Protein AF-A0AAV7HYI5-F1 (afdb_monomer_lite)

Radius of gyration: 30.19 Å; chains: 1; bounding box: 63×45×104 Å

pLDDT: mean 73.03, std 22.72, range [32.66, 96.12]

Structure (mmCIF, N/CA/C/O backbone):
data_AF-A0AAV7HYI5-F1
#
_entry.id   AF-A0AAV7HYI5-F1
#
loop_
_atom_site.group_PDB
_atom_site.id
_atom_site.type_symbol
_atom_site.label_atom_id
_atom_site.label_alt_id
_atom_site.label_comp_id
_atom_site.label_asym_id
_atom_site.label_entity_id
_atom_site.label_seq_id
_atom_site.pdbx_PDB_ins_code
_atom_site.Cartn_x
_atom_site.Cartn_y
_atom_site.Cartn_z
_atom_site.occupancy
_atom_site.B_iso_or_equiv
_atom_site.auth_seq_id
_atom_site.auth_comp_id
_atom_site.auth_asym_id
_atom_site.auth_atom_id
_atom_site.pdbx_PDB_model_num
ATOM 1 N N . MET A 1 1 ? 24.849 -8.141 -3.110 1.00 65.19 1 MET A N 1
ATOM 2 C CA . MET A 1 1 ? 23.382 -8.256 -3.295 1.00 65.19 1 MET A CA 1
ATOM 3 C C . MET A 1 1 ? 22.861 -6.896 -3.739 1.00 65.19 1 MET A C 1
ATOM 5 O O . MET A 1 1 ? 23.446 -5.908 -3.317 1.00 65.19 1 MET A O 1
ATOM 9 N N . ALA A 1 2 ? 21.830 -6.826 -4.584 1.00 77.19 2 ALA A N 1
ATOM 10 C CA . ALA A 1 2 ? 21.216 -5.545 -4.947 1.00 77.19 2 ALA A CA 1
ATOM 11 C C . ALA A 1 2 ? 20.394 -4.986 -3.771 1.00 77.19 2 ALA A C 1
ATOM 13 O O . ALA A 1 2 ? 19.759 -5.760 -3.049 1.00 77.19 2 ALA A O 1
ATOM 14 N N . LYS A 1 3 ? 20.413 -3.661 -3.580 1.00 86.56 3 LYS A N 1
ATOM 15 C CA . LYS A 1 3 ? 19.565 -2.987 -2.586 1.00 86.56 3 LYS A CA 1
ATOM 16 C C . LYS A 1 3 ? 18.115 -2.968 -3.061 1.00 86.56 3 LYS A C 1
ATOM 18 O O . LYS A 1 3 ? 17.862 -2.859 -4.257 1.00 86.56 3 LYS A O 1
ATOM 23 N N . LYS A 1 4 ? 17.166 -3.040 -2.128 1.00 90.94 4 LYS A N 1
ATOM 24 C CA . LYS A 1 4 ? 15.723 -3.004 -2.423 1.00 90.94 4 LYS A CA 1
ATOM 25 C C . LYS A 1 4 ? 15.031 -1.830 -1.750 1.00 90.94 4 LYS A C 1
ATOM 27 O O . LYS A 1 4 ? 15.446 -1.387 -0.678 1.00 90.94 4 LYS A O 1
ATOM 32 N N . CYS A 1 5 ? 13.948 -1.341 -2.352 1.00 92.12 5 CYS A N 1
ATOM 33 C CA . CYS A 1 5 ? 13.118 -0.321 -1.724 1.00 92.12 5 CYS A CA 1
ATOM 34 C C . CYS A 1 5 ? 12.341 -0.903 -0.538 1.00 92.12 5 CYS A C 1
ATOM 36 O O . CYS A 1 5 ? 11.505 -1.784 -0.729 1.00 92.12 5 CYS A O 1
ATOM 38 N N . PHE A 1 6 ? 12.508 -0.299 0.642 1.00 90.88 6 PHE A N 1
ATOM 39 C CA . PHE A 1 6 ? 11.838 -0.676 1.897 1.00 90.88 6 PHE A CA 1
ATOM 40 C C . PHE A 1 6 ? 10.293 -0.765 1.858 1.00 90.88 6 PHE A C 1
ATOM 42 O O . PHE A 1 6 ? 9.684 -1.244 2.811 1.00 90.88 6 PHE A O 1
ATOM 49 N N . LEU A 1 7 ? 9.642 -0.247 0.807 1.00 91.19 7 LEU A N 1
ATOM 50 C CA . LEU A 1 7 ? 8.180 -0.165 0.693 1.00 91.19 7 LEU A CA 1
ATOM 51 C C . LEU A 1 7 ? 7.586 -1.005 -0.452 1.00 91.19 7 LEU A C 1
ATOM 53 O O . LEU A 1 7 ? 6.375 -1.230 -0.466 1.00 91.19 7 LEU A O 1
ATOM 57 N N . CYS A 1 8 ? 8.381 -1.391 -1.453 1.00 91.12 8 CYS A N 1
ATOM 58 C CA . CYS A 1 8 ? 7.873 -2.064 -2.658 1.00 91.12 8 CYS A CA 1
ATOM 59 C C . CYS A 1 8 ? 8.782 -3.166 -3.222 1.00 91.12 8 CYS A C 1
ATOM 61 O O . CYS A 1 8 ? 8.503 -3.658 -4.316 1.00 91.12 8 CYS A O 1
ATOM 63 N N . ASP A 1 9 ? 9.854 -3.532 -2.511 1.00 88.56 9 ASP A N 1
ATOM 64 C CA . ASP A 1 9 ? 10.762 -4.659 -2.791 1.00 88.56 9 ASP A CA 1
ATOM 65 C C . ASP A 1 9 ? 11.455 -4.673 -4.167 1.00 88.56 9 ASP A C 1
ATOM 67 O O . ASP A 1 9 ? 12.181 -5.618 -4.483 1.00 88.56 9 ASP A O 1
ATOM 71 N N . SER A 1 10 ? 11.252 -3.634 -4.978 1.00 90.19 10 SER A N 1
ATOM 72 C CA . SER A 1 10 ? 11.898 -3.452 -6.281 1.00 90.19 10 SER A CA 1
ATOM 73 C C . SER A 1 10 ? 13.305 -2.870 -6.090 1.00 90.19 10 SER A C 1
ATOM 75 O O . SER A 1 10 ? 13.577 -2.247 -5.061 1.00 90.19 10 SER A O 1
ATOM 77 N N . ASP A 1 11 ? 14.195 -3.105 -7.049 1.00 90.25 11 ASP A N 1
ATOM 78 C CA . ASP A 1 11 ? 15.635 -2.806 -7.015 1.00 90.25 11 ASP A CA 1
ATOM 79 C C . ASP A 1 11 ? 16.086 -1.792 -8.090 1.00 90.25 11 ASP A C 1
ATOM 81 O O . ASP A 1 11 ? 17.252 -1.402 -8.147 1.00 90.25 11 ASP A O 1
ATOM 85 N N . ASP A 1 12 ? 15.156 -1.297 -8.907 1.00 90.06 12 ASP A N 1
ATOM 86 C CA . ASP A 1 12 ? 15.378 -0.274 -9.924 1.00 90.06 12 ASP A CA 1
ATOM 87 C C . ASP A 1 12 ? 15.479 1.136 -9.316 1.00 90.06 12 ASP A C 1
ATOM 89 O O . ASP A 1 12 ? 14.612 1.553 -8.557 1.00 90.06 12 ASP A O 1
ATOM 93 N N . GLY A 1 13 ? 16.512 1.914 -9.661 1.00 89.19 13 GLY A N 1
ATOM 94 C CA . GLY A 1 13 ? 16.587 3.342 -9.300 1.00 89.19 13 GLY A CA 1
ATOM 95 C C . GLY A 1 13 ? 16.553 3.640 -7.792 1.00 89.19 13 GLY A C 1
ATOM 96 O O . GLY A 1 13 ? 15.947 4.629 -7.369 1.00 89.19 13 GLY A O 1
ATOM 97 N N . ILE A 1 14 ? 17.158 2.768 -6.982 1.00 93.25 14 ILE A N 1
ATOM 98 C CA . ILE A 1 14 ? 17.204 2.888 -5.522 1.00 93.25 14 ILE A CA 1
ATOM 99 C C . ILE A 1 14 ? 18.172 3.985 -5.081 1.00 93.25 14 ILE A C 1
ATOM 101 O O . ILE A 1 14 ? 19.298 4.069 -5.563 1.00 93.25 14 ILE A O 1
ATOM 105 N N . ILE A 1 15 ? 17.713 4.806 -4.136 1.00 92.31 15 ILE A N 1
ATOM 106 C CA . ILE A 1 15 ? 18.513 5.808 -3.436 1.00 92.31 15 ILE A CA 1
ATOM 107 C C . ILE A 1 15 ? 18.876 5.255 -2.062 1.00 92.31 15 ILE A C 1
ATOM 109 O O . ILE A 1 15 ? 18.051 4.624 -1.390 1.00 92.31 15 ILE A O 1
ATOM 113 N N . ASP A 1 16 ? 20.112 5.507 -1.657 1.00 91.56 16 ASP A N 1
ATOM 114 C CA . ASP A 1 16 ? 20.625 5.125 -0.353 1.00 91.56 16 ASP A CA 1
ATOM 115 C C . ASP A 1 16 ? 20.090 6.039 0.750 1.00 91.56 16 ASP A C 1
ATOM 117 O O . ASP A 1 16 ? 19.883 7.238 0.557 1.00 91.56 16 ASP A O 1
ATOM 121 N N . PHE A 1 17 ? 19.858 5.454 1.920 1.00 90.19 17 PHE A N 1
ATOM 122 C CA . PHE A 1 17 ? 19.630 6.224 3.132 1.00 90.19 17 PHE A CA 1
ATOM 123 C C . PHE A 1 17 ? 20.954 6.795 3.646 1.00 90.19 17 PHE A C 1
ATOM 125 O O . PHE A 1 17 ? 21.932 6.062 3.782 1.00 90.19 17 PHE A O 1
ATOM 132 N N . ASP A 1 18 ? 20.943 8.082 3.979 1.00 89.50 18 ASP A N 1
ATOM 133 C CA . ASP A 1 18 ? 21.846 8.653 4.978 1.00 89.50 18 ASP A CA 1
ATOM 134 C C . ASP A 1 18 ? 21.231 8.480 6.386 1.00 89.50 18 ASP A C 1
ATOM 136 O O . ASP A 1 18 ? 20.048 8.143 6.530 1.00 89.50 18 ASP A O 1
ATOM 140 N N . ASP A 1 19 ? 22.024 8.695 7.436 1.00 86.44 19 ASP A N 1
ATOM 141 C CA . ASP A 1 19 ? 21.594 8.443 8.819 1.00 86.44 19 ASP A CA 1
ATOM 142 C C . ASP A 1 19 ? 20.400 9.321 9.241 1.00 86.44 19 ASP A C 1
ATOM 144 O O . ASP A 1 19 ? 19.512 8.874 9.976 1.00 86.44 19 ASP A O 1
ATOM 148 N N . GLU A 1 20 ? 20.328 10.562 8.746 1.00 87.94 20 GLU A N 1
ATOM 149 C CA . GLU A 1 20 ? 19.252 11.504 9.068 1.00 87.94 20 GLU A CA 1
ATOM 150 C C . GLU A 1 20 ? 17.931 11.097 8.397 1.00 87.94 20 GLU A C 1
ATOM 152 O O . GLU A 1 20 ? 16.888 10.995 9.052 1.00 87.94 20 GLU A O 1
ATOM 157 N N . THR A 1 21 ? 17.960 10.816 7.092 1.00 89.44 21 THR A N 1
ATOM 158 C CA . THR A 1 21 ? 16.796 10.359 6.327 1.00 89.44 21 THR A CA 1
ATOM 159 C C . THR A 1 21 ? 16.323 8.991 6.790 1.00 89.44 21 THR A C 1
ATOM 161 O O . THR A 1 21 ? 15.105 8.787 6.833 1.00 89.44 21 THR A O 1
ATOM 164 N N . PHE A 1 22 ? 17.228 8.090 7.198 1.00 90.25 22 PHE A N 1
ATOM 165 C CA . PHE A 1 22 ? 16.870 6.819 7.827 1.00 90.25 22 PHE A CA 1
ATOM 166 C C . PHE A 1 22 ? 16.135 7.047 9.145 1.00 90.25 22 PHE A C 1
ATOM 168 O O . PHE A 1 22 ? 14.988 6.618 9.282 1.00 90.25 22 PHE A O 1
ATOM 175 N N . LYS A 1 23 ? 16.747 7.784 10.083 1.00 88.62 23 LYS A N 1
ATOM 176 C CA . LYS A 1 23 ? 16.173 8.074 11.406 1.00 88.62 23 LYS A CA 1
ATOM 177 C C . LYS A 1 23 ? 14.810 8.757 11.287 1.00 88.62 23 LYS A C 1
ATOM 179 O O . LYS A 1 23 ? 13.849 8.351 11.937 1.00 88.62 23 LYS A O 1
ATOM 184 N N . ASN A 1 24 ? 14.682 9.735 10.393 1.00 89.62 24 ASN A N 1
ATOM 185 C CA . ASN A 1 24 ? 13.425 10.425 10.103 1.00 89.62 24 ASN A CA 1
ATOM 186 C C . ASN A 1 24 ? 12.366 9.476 9.499 1.00 89.62 24 ASN A C 1
ATOM 188 O O . ASN A 1 24 ? 11.195 9.518 9.885 1.00 89.62 24 ASN A O 1
ATOM 192 N N . CYS A 1 25 ? 12.756 8.572 8.591 1.00 91.06 25 CYS A N 1
ATOM 193 C CA . CYS A 1 25 ? 11.841 7.576 8.029 1.00 91.06 25 CYS A CA 1
ATOM 194 C C . CYS A 1 25 ? 11.368 6.570 9.091 1.00 91.06 25 CYS A C 1
ATOM 196 O O . CYS A 1 25 ? 10.163 6.335 9.208 1.00 91.06 25 CYS A O 1
ATOM 198 N N . ALA A 1 26 ? 12.289 6.049 9.906 1.00 90.25 26 ALA A N 1
ATOM 199 C CA . ALA A 1 26 ? 12.014 5.116 10.995 1.00 90.25 26 ALA A CA 1
ATOM 200 C C . ALA A 1 26 ? 11.074 5.726 12.048 1.00 90.25 26 ALA A C 1
ATOM 202 O O . ALA A 1 26 ? 10.028 5.146 12.339 1.00 90.25 26 ALA A O 1
ATOM 203 N N . LEU A 1 27 ? 11.354 6.946 12.526 1.00 91.19 27 LEU A N 1
ATOM 204 C CA . LEU A 1 27 ? 10.481 7.676 13.458 1.00 91.19 27 LEU A CA 1
ATOM 205 C C . LEU A 1 27 ? 9.068 7.879 12.888 1.00 91.19 27 LEU A C 1
ATOM 207 O O . LEU A 1 27 ? 8.072 7.728 13.598 1.00 91.19 27 LEU A O 1
ATOM 211 N N . LYS A 1 28 ? 8.944 8.185 11.591 1.00 92.56 28 LYS A N 1
ATOM 212 C CA . LYS A 1 28 ? 7.634 8.354 10.940 1.00 92.56 28 LYS A CA 1
ATOM 213 C C . LYS A 1 28 ? 6.896 7.033 10.721 1.00 92.56 28 LYS A C 1
ATOM 215 O O . LYS A 1 28 ? 5.665 7.034 10.784 1.00 92.56 28 LYS A O 1
ATOM 220 N N . LEU A 1 29 ? 7.597 5.920 10.502 1.00 92.62 29 LEU A N 1
ATOM 221 C CA . LEU A 1 29 ? 7.000 4.580 10.500 1.00 92.62 29 LEU A CA 1
ATOM 222 C C . LEU A 1 29 ? 6.517 4.188 11.901 1.00 92.62 29 LEU A C 1
ATOM 224 O O . LEU A 1 29 ? 5.361 3.794 12.044 1.00 92.62 29 LEU A O 1
ATOM 228 N N . ALA A 1 30 ? 7.329 4.402 12.938 1.00 91.12 30 ALA A N 1
ATOM 229 C CA . ALA A 1 30 ? 6.952 4.149 14.328 1.00 91.12 30 ALA A CA 1
ATOM 230 C C . ALA A 1 30 ? 5.720 4.975 14.751 1.00 91.12 30 ALA A C 1
ATOM 232 O O . ALA A 1 30 ? 4.761 4.430 15.301 1.00 91.12 30 ALA A O 1
ATOM 233 N N . PHE A 1 31 ? 5.664 6.263 14.391 1.00 92.62 31 PHE A N 1
ATOM 234 C CA . PHE A 1 31 ? 4.480 7.099 14.617 1.00 92.62 31 PHE A CA 1
ATOM 235 C C . PHE A 1 31 ? 3.242 6.594 13.855 1.00 92.62 31 PHE A C 1
ATOM 237 O O . PHE A 1 31 ? 2.143 6.535 14.410 1.00 92.62 31 PHE A O 1
ATOM 244 N N . ARG A 1 32 ? 3.404 6.173 12.591 1.00 92.81 32 ARG A N 1
ATOM 245 C CA . ARG A 1 32 ? 2.322 5.553 11.802 1.00 92.81 32 ARG A CA 1
ATOM 246 C C . ARG A 1 32 ? 1.836 4.242 12.413 1.00 92.81 32 ARG A C 1
ATOM 248 O O . ARG A 1 32 ? 0.635 3.989 12.346 1.00 92.81 32 ARG A O 1
ATOM 255 N N . LYS A 1 33 ? 2.723 3.453 13.027 1.00 91.19 33 LYS A N 1
ATOM 256 C CA . LYS A 1 33 ? 2.386 2.248 13.797 1.00 91.19 33 LYS A CA 1
ATOM 257 C C . LYS A 1 33 ? 1.573 2.613 15.047 1.00 91.19 33 LYS A C 1
ATOM 259 O O . LYS A 1 33 ? 0.439 2.158 15.155 1.00 91.19 33 LYS A O 1
ATOM 264 N N . LYS A 1 34 ? 2.055 3.549 15.884 1.00 91.38 34 LYS A N 1
ATOM 265 C CA . LYS A 1 34 ? 1.341 4.088 17.074 1.00 91.38 34 LYS A CA 1
ATOM 266 C C . LYS A 1 34 ? -0.060 4.629 16.739 1.00 91.38 34 LYS A C 1
ATOM 268 O O . LYS A 1 34 ? -0.972 4.514 17.551 1.00 91.38 34 LYS A O 1
ATOM 273 N N . LYS A 1 35 ? -0.256 5.201 15.543 1.00 91.12 35 LYS A N 1
ATOM 274 C CA . LYS A 1 35 ? -1.539 5.768 15.078 1.00 91.12 35 LYS A CA 1
ATOM 275 C C . LYS A 1 35 ? -2.350 4.876 14.126 1.00 91.12 35 LYS A C 1
ATOM 277 O O . LYS A 1 35 ? -3.369 5.330 13.612 1.00 91.12 35 LYS A O 1
ATOM 282 N N . ASN A 1 36 ? -1.922 3.635 13.876 1.00 89.25 36 ASN A N 1
ATOM 283 C CA . ASN A 1 36 ? -2.564 2.702 12.937 1.00 89.25 36 ASN A CA 1
ATOM 284 C C . ASN A 1 36 ? -2.856 3.295 11.542 1.00 89.25 36 ASN A C 1
ATOM 286 O O . ASN A 1 36 ? -3.863 3.004 10.895 1.00 89.25 36 ASN A O 1
ATOM 290 N N . PHE A 1 37 ? -1.950 4.143 11.053 1.00 89.94 37 PHE A N 1
ATOM 291 C CA . PHE A 1 37 ? -2.035 4.719 9.715 1.00 89.94 37 PHE A CA 1
ATOM 292 C C . PHE A 1 37 ? -1.596 3.723 8.636 1.00 89.94 37 PHE A C 1
ATOM 294 O O . PHE A 1 37 ? -0.984 2.689 8.897 1.00 89.94 37 PHE A O 1
ATOM 301 N N . LYS A 1 38 ? -1.858 4.065 7.368 1.00 87.00 38 LYS A N 1
ATOM 302 C CA . LYS A 1 38 ? -1.376 3.273 6.231 1.00 87.00 38 LYS A CA 1
ATOM 303 C C . LYS A 1 38 ? 0.145 3.065 6.322 1.00 87.00 38 LYS A C 1
ATOM 305 O O . LYS A 1 38 ? 0.881 4.034 6.530 1.00 87.00 38 LYS A O 1
ATOM 310 N N . TYR A 1 39 ? 0.573 1.825 6.075 1.00 88.38 39 TYR A N 1
ATOM 311 C CA . TYR A 1 39 ? 1.953 1.336 6.207 1.00 88.38 39 TYR A CA 1
ATOM 312 C C . TYR A 1 39 ? 2.448 1.183 7.664 1.00 88.38 39 TYR A C 1
ATOM 314 O O . TYR A 1 39 ? 3.648 1.126 7.888 1.00 88.38 39 TYR A O 1
ATOM 322 N N . ASN A 1 40 ? 1.543 1.062 8.645 1.00 87.00 40 ASN A N 1
ATOM 323 C CA . ASN A 1 40 ? 1.845 0.690 10.041 1.00 87.00 40 ASN A CA 1
ATOM 324 C C . ASN A 1 40 ? 2.591 -0.650 10.212 1.00 87.00 40 ASN A C 1
ATOM 326 O O . ASN A 1 40 ? 3.236 -0.850 11.234 1.00 87.00 40 ASN A O 1
ATOM 330 N N . PHE A 1 41 ? 2.490 -1.553 9.234 1.00 85.38 41 PHE A N 1
ATOM 331 C CA . PHE A 1 41 ? 3.175 -2.851 9.207 1.00 85.38 41 PHE A CA 1
ATOM 332 C C . PHE A 1 41 ? 4.592 -2.803 8.606 1.00 85.38 41 PHE A C 1
ATOM 334 O O . PHE A 1 41 ? 5.244 -3.838 8.522 1.00 85.38 41 PHE A O 1
ATOM 341 N N . VAL A 1 42 ? 5.039 -1.647 8.104 1.00 86.88 42 VAL A N 1
ATOM 342 C CA . VAL A 1 42 ? 6.356 -1.510 7.470 1.00 86.88 42 VAL A CA 1
ATOM 343 C C . VAL A 1 42 ? 7.378 -1.148 8.537 1.00 86.88 42 VAL A C 1
ATOM 345 O O . VAL A 1 42 ? 7.268 -0.105 9.178 1.00 86.88 42 VAL A O 1
ATOM 348 N N . GLU A 1 43 ? 8.383 -2.000 8.693 1.00 81.31 43 GLU A N 1
ATOM 349 C CA . GLU A 1 43 ? 9.480 -1.828 9.641 1.00 81.31 43 GLU A CA 1
ATOM 350 C C . GLU A 1 43 ? 10.793 -1.697 8.863 1.00 81.31 43 GLU A C 1
ATOM 352 O O . GLU A 1 43 ? 11.038 -2.438 7.910 1.00 81.31 43 GLU A O 1
ATOM 357 N N . LEU A 1 44 ? 11.620 -0.719 9.236 1.00 83.31 44 LEU A N 1
ATOM 358 C CA . LEU A 1 44 ? 12.962 -0.545 8.681 1.00 83.31 44 LEU A CA 1
ATOM 359 C C . LEU A 1 44 ? 13.950 -1.335 9.549 1.00 83.31 44 LEU A C 1
ATOM 361 O O . LEU A 1 44 ? 14.060 -1.020 10.734 1.00 83.31 44 LEU A O 1
ATOM 365 N N . PRO A 1 45 ? 14.685 -2.326 9.008 1.00 69.88 45 PRO A N 1
ATOM 366 C CA . PRO A 1 45 ? 15.667 -3.061 9.795 1.00 69.88 45 PRO A CA 1
ATOM 367 C C . PRO A 1 45 ? 16.857 -2.159 10.143 1.00 69.88 45 PRO A C 1
ATOM 369 O O . 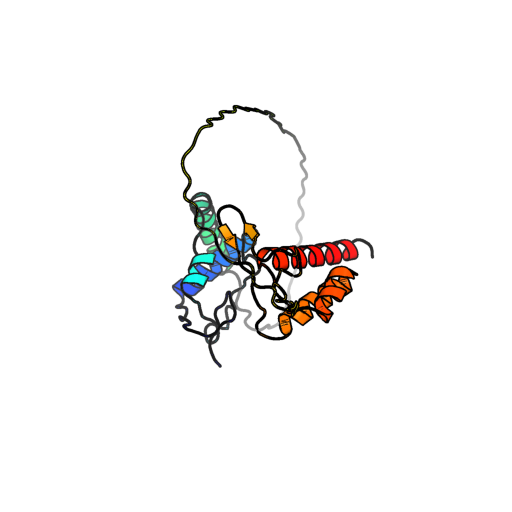PRO A 1 45 ? 17.623 -1.770 9.259 1.00 69.88 45 PRO A O 1
ATOM 372 N N . SER A 1 46 ? 17.045 -1.872 11.433 1.00 64.44 46 SER A N 1
ATOM 373 C CA . SER A 1 46 ? 18.128 -1.018 11.954 1.00 64.44 46 SER A CA 1
ATOM 374 C C . SER A 1 46 ? 19.532 -1.489 11.549 1.00 64.44 46 SER A C 1
ATOM 376 O O . SER A 1 46 ? 20.460 -0.694 11.477 1.00 64.44 46 SER A O 1
ATOM 378 N N . VAL A 1 47 ? 19.683 -2.787 11.267 1.00 59.75 47 VAL A N 1
ATOM 379 C CA . VAL A 1 47 ? 20.969 -3.472 11.049 1.00 59.75 47 VAL A CA 1
ATOM 380 C C . VAL A 1 47 ? 21.286 -3.683 9.554 1.00 59.75 47 VAL A C 1
ATOM 382 O O . VAL A 1 47 ? 22.206 -4.421 9.213 1.00 59.75 47 VAL A O 1
ATOM 385 N N . SER A 1 48 ? 20.505 -3.125 8.615 1.00 60.81 48 SER A N 1
ATOM 386 C CA . SER A 1 48 ? 20.593 -3.522 7.189 1.00 60.81 48 SER A CA 1
ATOM 387 C C . SER A 1 48 ? 20.543 -2.383 6.162 1.00 60.81 48 SER A C 1
ATOM 389 O O . SER A 1 48 ? 20.141 -2.601 5.018 1.00 60.81 48 SER A O 1
ATOM 391 N N . LEU A 1 49 ? 21.057 -1.199 6.513 1.00 67.25 49 LEU A N 1
ATOM 392 C CA . LEU A 1 49 ? 21.300 -0.081 5.577 1.00 67.25 49 LEU A CA 1
ATOM 393 C C . LEU A 1 49 ? 22.095 -0.484 4.315 1.00 67.25 49 LEU A C 1
ATOM 395 O O . LEU A 1 49 ? 21.912 0.083 3.240 1.00 67.25 49 LEU A O 1
ATOM 399 N N . GLN A 1 50 ? 22.946 -1.512 4.407 1.00 72.62 50 GLN A N 1
ATOM 400 C CA . GLN A 1 50 ? 23.702 -2.041 3.264 1.00 72.62 50 GLN A CA 1
ATOM 401 C C . GLN A 1 50 ? 22.827 -2.715 2.188 1.00 72.62 50 GLN A C 1
ATOM 403 O O . GLN A 1 50 ? 23.273 -2.857 1.051 1.00 72.62 50 GLN A O 1
ATOM 408 N N . PHE A 1 51 ? 21.591 -3.111 2.514 1.00 81.88 51 PHE A N 1
ATOM 409 C CA . PHE A 1 51 ? 20.700 -3.875 1.625 1.00 81.88 51 PHE A CA 1
ATOM 410 C C . PHE A 1 51 ? 19.345 -3.194 1.372 1.00 81.88 51 PHE A C 1
ATOM 412 O O . PHE A 1 51 ? 18.570 -3.650 0.528 1.00 81.88 51 PHE A O 1
ATOM 419 N N . VAL A 1 52 ? 19.062 -2.092 2.070 1.00 86.31 52 VAL A N 1
ATOM 420 C CA . VAL A 1 52 ? 17.780 -1.383 2.024 1.00 86.31 52 VAL A CA 1
ATOM 421 C C . VAL A 1 52 ? 18.000 0.070 1.613 1.00 86.31 52 VAL A C 1
ATOM 423 O O . VAL A 1 52 ? 18.823 0.773 2.188 1.00 86.31 52 VAL A O 1
ATOM 426 N N . GLY A 1 53 ? 17.222 0.526 0.636 1.00 90.25 53 GLY A N 1
ATOM 427 C CA . GLY A 1 53 ? 17.150 1.925 0.219 1.00 90.25 53 GLY A CA 1
ATOM 428 C C . GLY A 1 53 ? 15.708 2.343 -0.061 1.00 90.25 53 GLY A C 1
ATOM 429 O O . GLY A 1 53 ? 14.750 1.701 0.389 1.00 90.25 53 GLY A O 1
ATOM 430 N N . TYR A 1 54 ? 15.518 3.418 -0.823 1.00 93.31 54 TYR A N 1
ATOM 431 C CA . TYR A 1 54 ? 14.193 3.943 -1.141 1.00 93.31 54 TYR A CA 1
ATOM 432 C C . TYR A 1 54 ? 14.079 4.539 -2.547 1.00 93.31 54 TYR A C 1
ATOM 434 O O . TYR A 1 54 ? 15.008 5.133 -3.079 1.00 93.31 54 TYR A O 1
ATOM 442 N N . HIS A 1 55 ? 12.875 4.479 -3.125 1.00 94.94 55 HIS A N 1
ATOM 443 C CA . HIS A 1 55 ? 12.475 5.425 -4.171 1.00 94.94 55 HIS A CA 1
ATOM 444 C C . HIS A 1 55 ? 11.955 6.711 -3.535 1.00 94.94 55 HIS A C 1
ATOM 446 O O . HIS A 1 55 ? 11.202 6.653 -2.557 1.00 94.94 55 HIS A O 1
ATOM 452 N N . THR A 1 56 ? 12.218 7.871 -4.142 1.00 93.06 56 THR A N 1
ATOM 453 C CA . THR A 1 56 ? 11.664 9.164 -3.681 1.00 93.06 56 THR A CA 1
ATOM 454 C C . THR A 1 56 ? 10.135 9.143 -3.542 1.00 93.06 56 THR A C 1
ATOM 456 O O . THR A 1 56 ? 9.574 9.734 -2.618 1.00 93.06 56 THR A O 1
ATOM 459 N N . THR A 1 57 ? 9.440 8.429 -4.434 1.00 93.50 57 THR A N 1
ATOM 460 C CA . THR A 1 57 ? 7.977 8.279 -4.417 1.00 93.50 57 THR A CA 1
ATOM 461 C C . THR A 1 57 ? 7.491 7.373 -3.285 1.00 93.50 57 THR A C 1
ATOM 463 O O . THR A 1 57 ? 6.397 7.584 -2.763 1.00 93.50 57 THR A O 1
ATOM 466 N N . CYS A 1 58 ? 8.287 6.379 -2.886 1.00 93.06 58 CYS A N 1
ATOM 467 C CA . CYS A 1 58 ? 8.005 5.488 -1.766 1.00 93.06 58 CYS A CA 1
ATOM 468 C C . CYS A 1 58 ? 8.265 6.183 -0.429 1.00 93.06 58 CYS A C 1
ATOM 470 O O . CYS A 1 58 ? 7.365 6.228 0.408 1.00 93.06 58 CYS A O 1
ATOM 472 N N . TYR A 1 59 ? 9.416 6.843 -0.292 1.00 92.81 59 TYR A N 1
ATOM 473 C CA . TYR A 1 59 ? 9.749 7.681 0.859 1.00 92.81 59 TYR A CA 1
ATOM 474 C C . TYR A 1 59 ? 8.649 8.715 1.138 1.00 92.81 59 TYR A C 1
ATOM 476 O O . TYR A 1 59 ? 8.061 8.704 2.217 1.00 92.81 59 TYR A O 1
ATOM 484 N N . LYS A 1 60 ? 8.244 9.515 0.136 1.00 92.75 60 LYS A N 1
ATOM 485 C CA . LYS A 1 60 ? 7.178 10.529 0.288 1.00 92.75 60 LYS A CA 1
ATOM 486 C C . LYS A 1 60 ? 5.831 9.959 0.764 1.00 92.75 60 LYS A C 1
ATOM 488 O O . LYS A 1 60 ? 5.133 10.628 1.522 1.00 92.75 60 LYS A O 1
ATOM 493 N N . LYS A 1 61 ? 5.446 8.730 0.379 1.00 90.75 61 LYS A N 1
ATOM 494 C CA . LYS A 1 61 ? 4.191 8.091 0.853 1.00 90.75 61 LYS A CA 1
ATOM 495 C C . LYS A 1 61 ? 4.184 7.852 2.367 1.00 90.75 61 LYS A C 1
ATOM 497 O O . LYS A 1 61 ? 3.102 7.793 2.959 1.00 90.75 61 LYS A O 1
ATOM 502 N N . VAL A 1 62 ? 5.366 7.688 2.957 1.00 89.25 62 VAL A N 1
ATOM 503 C CA . VAL A 1 62 ? 5.592 7.415 4.380 1.00 89.25 62 VAL A CA 1
ATOM 504 C C . VAL A 1 62 ? 5.923 8.702 5.136 1.00 89.25 62 VAL A C 1
ATOM 506 O O . VAL A 1 62 ? 5.350 8.954 6.195 1.00 89.25 62 VAL A O 1
ATOM 509 N N . THR A 1 63 ? 6.782 9.563 4.590 1.00 88.38 63 THR A N 1
ATOM 510 C CA . THR A 1 63 ? 7.299 10.714 5.340 1.00 88.38 63 THR A CA 1
ATOM 511 C C . THR A 1 63 ? 6.375 11.933 5.371 1.00 88.38 63 THR A C 1
ATOM 513 O O . THR A 1 63 ? 6.445 12.740 6.306 1.00 88.38 63 THR A O 1
ATOM 516 N N . VAL A 1 64 ? 5.441 12.038 4.419 1.00 89.00 64 VAL A N 1
ATOM 517 C CA . VAL A 1 64 ? 4.358 13.027 4.476 1.00 89.00 64 VAL A CA 1
ATOM 518 C C . VAL A 1 64 ? 3.372 12.646 5.584 1.00 89.00 64 VAL A C 1
ATOM 520 O O . VAL A 1 64 ? 2.803 11.552 5.580 1.00 89.00 64 VAL A O 1
ATOM 523 N N . LEU A 1 65 ? 3.156 13.574 6.517 1.00 87.38 65 LEU A N 1
ATOM 524 C CA . LEU A 1 65 ? 2.110 13.532 7.541 1.00 87.38 65 LEU A CA 1
ATOM 525 C C . LEU A 1 65 ? 1.108 14.667 7.278 1.00 87.38 65 LEU A C 1
ATOM 527 O O . LEU A 1 65 ? 1.435 15.665 6.636 1.00 87.38 65 LEU A O 1
ATOM 531 N N . ASN A 1 66 ? -0.132 14.506 7.740 1.00 86.00 66 ASN A N 1
ATOM 532 C CA . ASN A 1 66 ? -1.140 15.564 7.651 1.00 86.00 66 ASN A CA 1
ATOM 533 C C . ASN A 1 66 ? -0.847 16.635 8.718 1.00 86.00 66 ASN A C 1
ATOM 535 O O . ASN A 1 66 ? -0.522 16.268 9.845 1.00 86.00 66 ASN A O 1
ATOM 539 N N . LYS A 1 67 ? -1.005 17.929 8.392 1.00 90.25 67 LYS A N 1
ATOM 540 C CA . LYS A 1 67 ? -0.662 19.067 9.270 1.00 90.25 67 LYS A CA 1
ATOM 541 C C . LYS A 1 67 ? -1.229 18.921 10.688 1.00 90.25 67 LYS A C 1
ATOM 543 O O . LYS A 1 67 ? -0.518 19.204 11.643 1.00 90.25 67 LYS A O 1
ATOM 548 N N . LYS A 1 68 ? -2.456 18.399 10.821 1.00 90.56 68 LYS A N 1
ATOM 549 C CA . LYS A 1 68 ? -3.120 18.151 12.117 1.00 90.56 68 LYS A CA 1
ATOM 550 C C . LYS A 1 68 ? -2.405 17.159 13.050 1.00 90.56 68 LYS A C 1
ATOM 552 O O . LYS A 1 68 ? -2.724 17.124 14.224 1.00 90.56 68 LYS A O 1
ATOM 557 N N . TYR A 1 69 ? -1.470 16.356 12.538 1.00 91.31 69 TYR A N 1
ATOM 558 C CA . TYR A 1 69 ? -0.683 15.393 13.318 1.00 91.31 69 TYR A CA 1
ATOM 559 C C . TYR A 1 69 ? 0.774 15.834 13.524 1.00 91.31 69 TYR A C 1
ATOM 561 O O . TYR A 1 69 ? 1.559 15.068 14.075 1.00 91.31 69 TYR A O 1
ATOM 569 N N . ASN A 1 70 ? 1.172 17.029 13.067 1.00 89.81 70 ASN A N 1
ATOM 570 C CA . ASN A 1 70 ? 2.563 17.475 13.187 1.00 89.81 70 ASN A CA 1
ATOM 571 C C . ASN A 1 70 ? 2.962 17.737 14.646 1.00 89.81 70 ASN A C 1
ATOM 573 O O . ASN A 1 70 ? 4.049 17.339 15.046 1.00 89.81 70 ASN A O 1
ATOM 577 N N . GLU A 1 71 ? 2.086 18.348 15.445 1.00 92.31 71 GLU A N 1
ATOM 578 C CA . GLU A 1 71 ? 2.328 18.601 16.875 1.00 92.31 71 GLU A CA 1
ATOM 579 C C . GLU A 1 71 ? 2.428 17.287 17.663 1.00 92.31 71 GLU A C 1
ATOM 581 O O . GLU A 1 71 ? 3.387 17.071 18.401 1.00 92.31 71 GLU A O 1
ATOM 586 N N . GLU A 1 72 ? 1.506 16.350 17.415 1.00 92.56 72 GLU A N 1
ATOM 587 C CA . GLU A 1 72 ? 1.561 14.996 17.979 1.00 92.56 72 GLU A CA 1
ATOM 588 C C . GLU A 1 72 ? 2.835 14.236 17.575 1.00 92.56 72 GLU A C 1
ATOM 590 O O . GLU A 1 72 ? 3.384 13.481 18.376 1.00 92.56 72 GLU A O 1
ATOM 595 N N . PHE A 1 73 ? 3.315 14.427 16.342 1.00 93.25 73 PHE A N 1
ATOM 596 C CA . PHE A 1 73 ? 4.552 13.818 15.858 1.00 93.25 73 PHE A CA 1
ATOM 597 C C . PHE A 1 73 ? 5.796 14.434 16.513 1.00 93.25 73 PHE A C 1
ATOM 599 O O . PHE A 1 73 ? 6.710 13.698 16.869 1.00 93.25 73 PHE A O 1
ATOM 606 N N . LEU A 1 74 ? 5.826 15.753 16.730 1.00 91.81 74 LEU A N 1
ATOM 607 C CA . LEU A 1 74 ? 6.911 16.415 17.464 1.00 91.81 74 LEU A CA 1
ATOM 608 C C . LEU A 1 74 ? 6.956 15.957 18.928 1.00 91.81 74 LEU A C 1
ATOM 610 O O . LEU A 1 74 ? 8.029 15.611 19.419 1.00 91.81 74 LEU A O 1
ATOM 614 N N . LYS A 1 75 ? 5.796 15.859 19.594 1.00 92.75 75 LYS A N 1
ATOM 615 C CA . LYS A 1 75 ? 5.706 15.290 20.947 1.00 92.75 75 LYS A CA 1
ATOM 616 C C . LYS A 1 75 ? 6.184 13.833 20.976 1.00 92.75 75 LYS A C 1
ATOM 618 O O . LYS A 1 75 ? 6.964 13.465 21.846 1.00 92.75 75 LYS A O 1
ATOM 623 N N . PHE A 1 76 ? 5.780 13.026 19.991 1.00 92.94 76 PHE A N 1
ATOM 624 C CA . PHE A 1 76 ? 6.245 11.646 19.852 1.00 92.94 76 PHE A CA 1
ATOM 625 C C . PHE A 1 76 ? 7.765 11.544 19.667 1.00 92.94 76 PHE A C 1
ATOM 627 O O . PHE A 1 76 ? 8.365 10.670 20.277 1.00 92.94 76 PHE A O 1
ATOM 634 N N . ILE A 1 77 ? 8.397 12.416 18.869 1.00 90.94 77 ILE A N 1
ATOM 635 C CA . ILE A 1 77 ? 9.863 12.414 18.721 1.00 90.94 77 ILE A CA 1
ATOM 636 C C . ILE A 1 77 ? 10.536 12.666 20.074 1.00 90.94 77 ILE A C 1
ATOM 638 O O . ILE A 1 77 ? 11.451 11.925 20.420 1.00 90.94 77 ILE A O 1
ATOM 642 N N . ALA A 1 78 ? 10.066 13.660 20.837 1.00 89.19 78 ALA A N 1
ATOM 643 C CA . ALA A 1 78 ? 10.614 13.969 22.157 1.00 89.19 78 ALA A CA 1
ATOM 644 C C . ALA A 1 78 ? 10.484 12.775 23.125 1.00 89.19 78 ALA A C 1
ATOM 646 O O . ALA A 1 78 ? 11.479 12.362 23.717 1.00 89.19 78 ALA A O 1
ATOM 647 N N . GLU A 1 79 ? 9.291 12.167 23.217 1.00 86.19 79 GLU A N 1
ATOM 648 C CA . GLU A 1 79 ? 9.046 10.932 23.988 1.00 86.19 79 GLU A CA 1
ATOM 649 C C . GLU A 1 79 ? 10.007 9.799 23.570 1.00 86.19 79 GLU A C 1
ATOM 651 O O . GLU A 1 79 ? 10.616 9.142 24.416 1.00 86.19 79 GLU A O 1
ATOM 656 N N . TYR A 1 80 ? 10.185 9.592 22.262 1.00 78.19 80 TYR A N 1
ATOM 657 C CA . TYR A 1 80 ? 11.013 8.518 21.710 1.00 78.19 80 TYR A CA 1
ATOM 658 C C . TYR A 1 80 ? 12.498 8.701 22.060 1.00 78.19 80 TYR A C 1
ATOM 660 O O . TYR A 1 80 ? 13.148 7.762 22.514 1.00 78.19 80 TYR A O 1
ATOM 668 N N . THR A 1 81 ? 13.031 9.924 21.945 1.00 71.81 81 THR A N 1
ATOM 669 C CA . THR A 1 81 ? 14.440 10.217 22.270 1.00 71.81 81 THR A CA 1
ATOM 670 C C . THR A 1 81 ? 14.805 10.043 23.744 1.00 71.81 81 THR A C 1
ATOM 672 O O . THR A 1 81 ? 15.984 9.890 24.045 1.00 71.81 81 THR A O 1
ATOM 675 N N . HIS A 1 82 ? 13.829 10.027 24.658 1.00 59.16 82 HIS A N 1
ATOM 676 C CA . HIS A 1 82 ? 14.071 9.729 26.073 1.00 59.16 82 HIS A CA 1
ATOM 677 C C . HIS A 1 82 ? 14.093 8.226 26.397 1.00 59.16 82 HIS A C 1
ATOM 679 O O . HIS A 1 82 ? 14.502 7.863 27.496 1.00 59.16 82 HIS A O 1
ATOM 685 N N . THR A 1 83 ? 13.675 7.355 25.471 1.00 52.31 83 THR A N 1
ATOM 686 C CA . THR A 1 83 ? 13.546 5.909 25.735 1.00 52.31 83 THR A CA 1
ATOM 687 C C . THR A 1 83 ? 14.790 5.116 25.302 1.00 52.31 83 THR A C 1
ATOM 689 O O . THR A 1 83 ? 15.162 4.155 25.967 1.00 52.31 83 THR A O 1
ATOM 692 N N . ASP A 1 84 ? 15.492 5.550 24.248 1.00 49.91 84 ASP A N 1
ATOM 693 C CA . ASP A 1 84 ? 16.673 4.852 23.695 1.00 49.91 84 ASP A CA 1
ATOM 694 C C . ASP A 1 84 ? 17.982 5.044 24.507 1.00 49.91 84 ASP A C 1
ATOM 696 O O . ASP A 1 84 ? 19.022 4.514 24.125 1.00 49.91 84 ASP A O 1
ATOM 700 N N . VAL A 1 85 ? 17.968 5.783 25.628 1.00 41.41 85 VAL A N 1
ATOM 701 C CA . VAL A 1 85 ? 19.147 6.008 26.505 1.00 41.41 85 VAL A CA 1
ATOM 702 C C . VAL A 1 85 ? 18.957 5.329 27.871 1.00 41.41 85 VAL A C 1
ATOM 704 O O . VAL A 1 85 ? 19.268 5.878 28.925 1.00 41.41 85 VAL A O 1
ATOM 707 N N . SER A 1 86 ? 18.396 4.117 27.866 1.00 39.72 86 SER A N 1
ATOM 708 C CA . SER A 1 86 ? 18.316 3.258 29.056 1.00 39.72 86 SER A CA 1
ATOM 709 C C . SER A 1 86 ? 18.337 1.767 28.692 1.00 39.72 86 SER A C 1
ATOM 711 O O . SER A 1 86 ? 17.500 0.977 29.114 1.00 39.72 86 SER A O 1
ATOM 713 N N . THR A 1 87 ? 19.307 1.369 27.866 1.00 32.88 87 THR A N 1
ATOM 714 C CA . THR A 1 87 ? 19.761 -0.029 27.802 1.00 32.88 87 THR A CA 1
ATOM 715 C C . THR A 1 87 ? 21.209 -0.046 28.264 1.00 32.88 87 THR A C 1
ATOM 717 O O . THR A 1 87 ? 22.113 0.301 27.510 1.00 32.88 87 THR A O 1
ATOM 720 N N . THR A 1 88 ? 21.389 -0.350 29.547 1.00 35.16 88 THR A N 1
ATOM 721 C CA . THR A 1 88 ? 22.687 -0.434 30.220 1.00 35.16 88 THR A CA 1
ATOM 722 C C . THR A 1 88 ? 23.590 -1.453 29.530 1.00 35.16 88 THR A C 1
ATOM 724 O O . THR A 1 88 ? 23.140 -2.542 29.176 1.00 35.16 88 THR A O 1
ATOM 727 N N . GLU A 1 89 ? 24.867 -1.114 29.374 1.00 40.38 89 GLU A N 1
ATOM 728 C CA . GLU A 1 89 ? 25.903 -2.064 28.972 1.00 40.38 89 GLU A CA 1
ATOM 729 C C . GLU A 1 89 ? 26.076 -3.116 30.082 1.00 40.38 89 GLU A C 1
ATOM 731 O O . GLU A 1 89 ? 26.548 -2.801 31.175 1.00 40.38 89 GLU A O 1
ATOM 736 N N . GLU A 1 90 ? 25.683 -4.368 29.828 1.00 37.41 90 GLU A N 1
ATOM 737 C CA . GLU A 1 90 ? 26.020 -5.486 30.717 1.00 37.41 90 GLU A CA 1
ATOM 738 C C . GLU A 1 90 ? 27.491 -5.887 30.514 1.00 37.41 90 GLU A C 1
ATOM 740 O O . GLU A 1 90 ? 27.820 -6.761 29.709 1.00 37.41 90 GLU A O 1
ATOM 745 N N . GLU A 1 91 ? 28.387 -5.247 31.272 1.00 39.19 91 GLU A N 1
ATOM 746 C CA . GLU A 1 91 ? 29.696 -5.827 31.594 1.00 39.19 91 GLU A CA 1
ATOM 747 C C . GLU A 1 91 ? 29.524 -7.087 32.477 1.00 39.19 91 GLU A C 1
ATOM 749 O O . GLU A 1 91 ? 28.505 -7.246 33.159 1.00 39.19 91 GLU A O 1
ATOM 754 N N . PRO A 1 92 ? 30.474 -8.040 32.445 1.00 38.75 92 PRO A N 1
ATOM 755 C CA . PRO A 1 92 ? 30.203 -9.417 32.835 1.00 38.75 92 PRO A CA 1
ATOM 756 C C . PRO A 1 92 ? 30.079 -9.627 34.347 1.00 38.75 92 PRO A C 1
ATOM 758 O O . PRO A 1 92 ? 30.822 -9.080 35.159 1.00 38.75 92 PRO A O 1
ATOM 761 N N . GLN A 1 93 ? 29.172 -10.537 34.706 1.00 41.88 93 GLN A N 1
ATOM 762 C CA . GLN A 1 93 ? 28.919 -10.991 36.071 1.00 41.88 93 GLN A CA 1
ATOM 763 C C . GLN A 1 93 ? 30.202 -11.400 36.816 1.00 41.88 93 GLN A C 1
ATOM 765 O O . GLN A 1 93 ? 30.882 -12.351 36.424 1.00 41.88 93 GLN A O 1
ATOM 770 N N . GLN A 1 94 ? 30.433 -10.802 37.988 1.00 33.44 94 GLN A N 1
ATOM 771 C CA . GLN A 1 94 ? 31.188 -11.459 39.053 1.00 33.44 94 GLN A CA 1
ATOM 772 C C . GLN A 1 94 ? 30.412 -11.412 40.376 1.00 33.44 94 GLN A C 1
ATOM 774 O O . GLN A 1 94 ? 29.839 -10.398 40.764 1.00 33.44 94 GLN A O 1
ATOM 779 N N . LEU A 1 95 ? 30.349 -12.570 41.030 1.00 42.09 95 LEU A N 1
ATOM 780 C CA . LEU A 1 95 ? 29.542 -12.847 42.217 1.00 42.09 95 LEU A CA 1
ATOM 781 C C . LEU A 1 95 ? 30.033 -12.076 43.453 1.00 42.09 95 LEU A C 1
ATOM 783 O O . LEU A 1 95 ? 31.229 -12.094 43.734 1.00 42.09 95 LEU A O 1
ATOM 787 N N . ASN A 1 96 ? 29.108 -11.548 44.266 1.00 42.41 96 ASN A N 1
ATOM 788 C CA . ASN A 1 96 ? 28.870 -12.046 45.636 1.00 42.41 96 ASN A CA 1
ATOM 789 C C . ASN A 1 96 ? 27.656 -11.361 46.321 1.00 42.41 96 ASN A C 1
ATOM 791 O O . ASN A 1 96 ? 27.328 -10.227 45.976 1.00 42.41 96 ASN A O 1
ATOM 795 N N . PRO A 1 97 ? 26.979 -12.025 47.283 1.00 56.81 97 PRO A N 1
ATOM 796 C CA . PRO A 1 97 ? 25.788 -11.504 47.968 1.00 56.81 97 PRO A CA 1
ATOM 797 C C . PRO A 1 97 ? 26.093 -10.905 49.356 1.00 56.81 97 PRO A C 1
ATOM 799 O O . PRO A 1 97 ? 26.996 -11.396 50.034 1.00 56.81 97 PRO A O 1
ATOM 802 N N . SER A 1 98 ? 25.283 -9.948 49.845 1.00 40.03 98 SER A N 1
ATOM 803 C CA . SER A 1 98 ? 25.075 -9.767 51.299 1.00 40.03 98 SER A CA 1
ATOM 804 C C . SER A 1 98 ? 23.886 -8.866 51.704 1.00 40.03 98 SER A C 1
ATOM 806 O O . SER A 1 98 ? 23.739 -7.766 51.187 1.00 40.03 98 SER A O 1
ATOM 808 N N . VAL A 1 99 ? 23.131 -9.357 52.698 1.00 39.62 99 VAL A N 1
ATOM 809 C CA . VAL A 1 99 ? 22.281 -8.704 53.732 1.00 39.62 99 VAL A CA 1
ATOM 810 C C . VAL A 1 99 ? 21.166 -7.683 53.404 1.00 39.62 99 VAL A C 1
ATOM 812 O O . VAL A 1 99 ? 21.395 -6.522 53.089 1.00 39.62 99 VAL A O 1
ATOM 815 N N . ASP A 1 100 ? 19.934 -8.138 53.672 1.00 37.00 100 ASP A N 1
ATOM 816 C CA . ASP A 1 100 ? 18.971 -7.592 54.655 1.00 37.00 100 ASP A CA 1
ATOM 817 C C . ASP A 1 100 ? 18.839 -6.071 54.896 1.00 37.00 100 ASP A C 1
ATOM 819 O O . ASP A 1 100 ? 19.718 -5.438 55.484 1.00 37.00 100 ASP A O 1
ATOM 823 N N . SER A 1 101 ? 17.615 -5.550 54.713 1.00 46.81 101 SER A N 1
ATOM 824 C CA . SER A 1 101 ? 16.787 -5.093 55.853 1.00 46.81 101 SER A CA 1
ATOM 825 C C . SER A 1 101 ? 15.338 -4.771 55.459 1.00 46.81 101 SER A C 1
ATOM 827 O O . SER A 1 101 ? 15.055 -4.266 54.375 1.00 46.81 101 SER A O 1
ATOM 829 N N . CYS A 1 102 ? 14.414 -5.050 56.380 1.00 42.28 102 CYS A N 1
ATOM 830 C CA . CYS A 1 102 ? 12.969 -4.856 56.248 1.00 42.28 102 CYS A CA 1
ATOM 831 C C . CYS A 1 102 ? 12.511 -3.491 56.802 1.00 42.28 102 CYS A C 1
ATOM 833 O O . CYS A 1 102 ? 12.990 -3.078 57.857 1.00 42.28 102 CYS A O 1
ATOM 835 N N . ALA A 1 103 ? 11.528 -2.842 56.162 1.00 40.81 103 ALA A N 1
ATOM 836 C CA . ALA A 1 103 ? 10.692 -1.811 56.793 1.00 40.81 103 ALA A CA 1
ATOM 837 C C . ALA A 1 103 ? 9.324 -1.659 56.090 1.00 40.81 103 ALA A C 1
ATOM 839 O O . ALA A 1 103 ? 9.236 -1.232 54.941 1.00 40.81 103 ALA A O 1
ATOM 840 N N . THR A 1 104 ? 8.252 -1.984 56.810 1.00 43.78 104 THR A N 1
ATOM 841 C CA . THR A 1 104 ? 6.841 -1.720 56.470 1.00 43.78 104 THR A CA 1
ATOM 842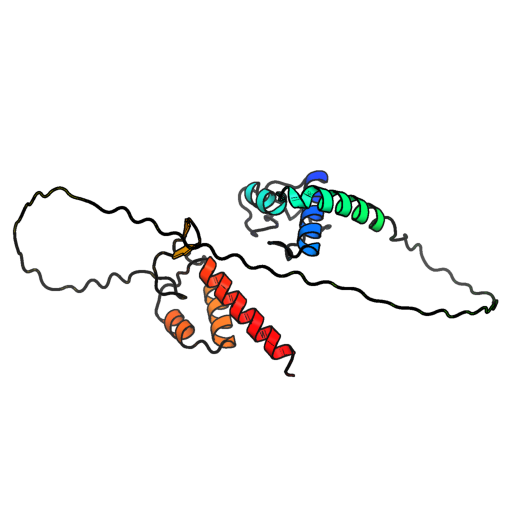 C C . THR A 1 104 ? 6.420 -0.279 56.767 1.00 43.78 104 THR A C 1
ATOM 844 O O . THR A 1 104 ? 6.712 0.184 57.867 1.00 43.78 104 THR A O 1
ATOM 847 N N . VAL A 1 105 ? 5.574 0.326 55.918 1.00 45.88 105 VAL A N 1
ATOM 848 C CA . VAL A 1 105 ? 4.409 1.143 56.344 1.00 45.88 105 VAL A CA 1
ATOM 849 C C . VAL A 1 105 ? 3.270 0.972 55.319 1.00 45.88 105 VAL A C 1
ATOM 851 O O . VAL A 1 105 ? 3.532 0.701 54.148 1.00 45.88 105 VAL A O 1
ATOM 854 N N . ALA A 1 106 ? 2.023 1.088 55.780 1.00 45.34 106 ALA A N 1
ATOM 855 C CA . ALA A 1 106 ? 0.797 1.203 54.977 1.00 45.34 106 ALA A CA 1
ATOM 856 C C . ALA A 1 106 ? 0.671 2.654 54.389 1.00 45.34 106 ALA A C 1
ATOM 858 O O . ALA A 1 106 ? 1.641 3.403 54.470 1.00 45.34 106 ALA A O 1
ATOM 859 N N . GLU A 1 107 ? -0.386 3.145 53.727 1.00 48.62 107 GLU A N 1
ATOM 860 C CA . GLU A 1 107 ? -1.838 2.964 53.909 1.00 48.62 107 GLU A CA 1
ATOM 861 C C . GLU A 1 107 ? -2.652 3.078 52.598 1.00 48.62 107 GLU A C 1
ATOM 863 O O . GLU A 1 107 ? -2.137 3.390 51.525 1.00 48.62 107 GLU A O 1
ATOM 868 N N . ASP A 1 108 ? -3.938 2.754 52.737 1.00 39.22 108 ASP A N 1
ATOM 869 C CA . AS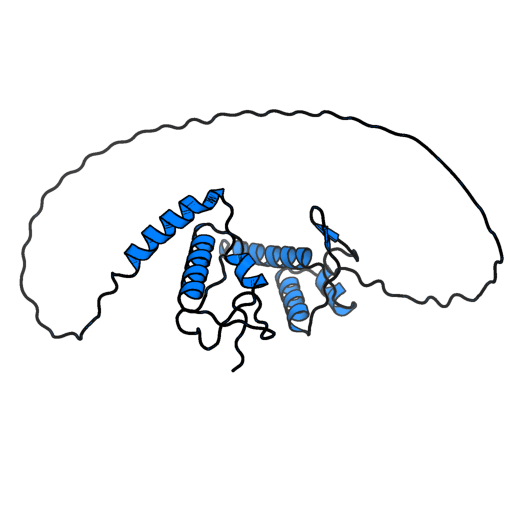P A 1 108 ? -5.047 2.825 51.776 1.00 39.22 108 ASP A CA 1
ATOM 870 C C . ASP A 1 108 ? -5.573 4.275 51.632 1.00 39.22 108 ASP A C 1
ATOM 872 O O . ASP A 1 108 ? -5.463 5.028 52.592 1.00 39.22 108 ASP A O 1
ATOM 876 N N . GLU A 1 109 ? -6.162 4.650 50.484 1.00 44.31 109 GLU A N 1
ATOM 877 C CA . GLU A 1 109 ? -7.359 5.527 50.393 1.00 44.31 109 GLU A CA 1
ATOM 878 C C . GLU A 1 109 ? -7.841 5.746 48.934 1.00 44.31 109 GLU A C 1
ATOM 880 O O . GLU A 1 109 ? -7.332 6.565 48.173 1.00 44.31 109 GLU A O 1
ATOM 885 N N . THR A 1 110 ? -8.846 4.949 48.565 1.00 36.16 110 THR A N 1
ATOM 886 C CA . THR A 1 110 ? -10.170 5.273 47.969 1.00 36.16 110 THR A CA 1
ATOM 887 C C . THR A 1 110 ? -10.496 6.518 47.086 1.00 36.16 110 THR A C 1
ATOM 889 O O . THR A 1 110 ? -9.950 7.609 47.187 1.00 36.16 110 THR A O 1
ATOM 892 N N . SER A 1 111 ? -11.600 6.333 46.328 1.00 40.09 111 SER A N 1
ATOM 893 C CA . SER A 1 111 ? -12.458 7.278 45.559 1.00 40.09 111 SER A CA 1
ATOM 894 C C . SER A 1 111 ? -12.025 7.577 44.100 1.00 40.09 111 SER A C 1
ATOM 896 O O . SER A 1 111 ? -10.877 7.909 43.845 1.00 40.09 111 SER A O 1
ATOM 898 N N . ASN A 1 112 ? -12.814 7.300 43.041 1.00 39.84 112 ASN A N 1
ATOM 899 C CA . ASN A 1 112 ? -14.221 7.648 42.714 1.00 39.84 112 ASN A CA 1
ATOM 900 C C . ASN A 1 112 ? -14.352 9.180 42.502 1.00 39.84 112 ASN A C 1
ATOM 902 O O . ASN A 1 112 ? -13.878 9.932 43.340 1.00 39.84 112 ASN A O 1
ATOM 906 N N . VAL A 1 113 ? -14.907 9.733 41.411 1.00 44.12 113 VAL A N 1
ATOM 907 C CA . VAL A 1 113 ? -16.187 9.416 40.738 1.00 44.12 113 VAL A CA 1
ATOM 908 C C . VAL A 1 113 ? -16.171 9.788 39.228 1.00 44.12 113 VAL A C 1
ATOM 910 O O . VAL A 1 113 ? -15.188 10.329 38.728 1.00 44.12 113 VAL A O 1
ATOM 913 N N . GLU A 1 114 ? -17.276 9.470 38.538 1.00 38.41 114 GLU A N 1
ATOM 914 C CA . GLU A 1 114 ? -17.918 10.089 37.346 1.00 38.41 114 GLU A CA 1
ATOM 915 C C . GLU A 1 114 ? -17.425 11.505 36.914 1.00 38.41 114 GLU A C 1
ATOM 917 O O . GLU A 1 114 ? -16.957 12.299 37.720 1.00 38.41 114 GLU A O 1
ATOM 922 N N . ASP A 1 115 ? -17.515 11.921 35.642 1.00 35.66 115 ASP A N 1
ATOM 923 C CA . ASP A 1 115 ? -18.781 12.002 34.894 1.00 35.66 115 ASP A CA 1
ATOM 924 C C . ASP A 1 115 ? -18.625 12.085 33.358 1.00 35.66 115 ASP A C 1
ATOM 926 O O . ASP A 1 115 ? -17.610 12.529 32.812 1.00 35.66 115 ASP A O 1
ATOM 930 N N . LEU A 1 116 ? -19.681 11.664 32.660 1.00 46.25 116 LEU A N 1
ATOM 931 C CA . LEU A 1 116 ? -19.897 11.840 31.225 1.00 46.25 116 LEU A CA 1
ATOM 932 C C . LEU A 1 116 ? -20.619 13.184 30.992 1.00 46.25 116 LEU A C 1
ATOM 934 O O . LEU A 1 116 ? -21.351 13.654 31.852 1.00 46.25 116 LEU A O 1
ATOM 938 N N . PRO A 1 117 ? -20.577 13.766 29.785 1.00 57.28 117 PRO A N 1
ATOM 939 C CA . PRO A 1 117 ? -21.866 13.751 29.092 1.00 57.28 117 PRO A CA 1
ATOM 940 C C . PRO A 1 117 ? -21.775 13.496 27.590 1.00 57.28 117 PRO A C 1
ATOM 942 O O . PRO A 1 117 ? -20.941 14.034 26.859 1.00 57.28 117 PRO A O 1
ATOM 945 N N . GLN A 1 118 ? -22.752 12.730 27.112 1.00 42.97 118 GLN A N 1
ATOM 946 C CA . GLN A 1 118 ? -23.152 12.728 25.711 1.00 42.97 118 GLN A CA 1
ATOM 947 C C . GLN A 1 118 ? -23.707 14.108 25.333 1.00 42.97 118 GLN A C 1
ATOM 949 O O . GLN A 1 118 ? -24.499 14.681 26.076 1.00 42.97 118 GLN A O 1
ATOM 954 N N . THR A 1 119 ? -23.418 14.583 24.121 1.00 36.69 119 THR A N 1
ATOM 955 C CA . THR A 1 119 ? -24.335 15.495 23.419 1.00 36.69 119 THR A CA 1
ATOM 956 C C . THR A 1 119 ? -24.568 15.011 21.994 1.00 36.69 119 THR A C 1
ATOM 958 O O . THR A 1 119 ? -23.687 14.451 21.340 1.00 36.69 119 THR A O 1
ATOM 961 N N . SER A 1 120 ? -25.814 15.157 21.561 1.00 44.28 120 SER A N 1
ATOM 962 C CA . SER A 1 120 ? -26.390 14.648 20.319 1.00 44.28 120 SER A CA 1
ATOM 963 C C . SER A 1 120 ? -26.718 15.795 19.352 1.00 44.28 120 SER A C 1
ATOM 965 O O . SER A 1 120 ? -26.682 16.965 19.726 1.00 44.28 120 SER A O 1
ATOM 967 N N . GLY A 1 121 ? -27.053 15.455 18.102 1.00 35.75 121 GLY A N 1
ATOM 968 C CA . GLY A 1 121 ? -27.397 16.412 17.039 1.00 35.75 121 GLY A CA 1
ATOM 969 C C . GLY A 1 121 ? -26.444 16.279 15.841 1.00 35.75 121 GLY A C 1
ATOM 970 O O . GLY A 1 121 ? -25.265 16.586 15.953 1.00 35.75 121 GLY A O 1
ATOM 971 N N . GLY A 1 122 ? -26.848 15.794 14.666 1.00 33.53 122 GLY A N 1
ATOM 972 C CA . GLY A 1 122 ? -28.214 15.593 14.177 1.00 33.53 122 GLY A CA 1
ATOM 973 C C . GLY A 1 122 ? -28.710 16.834 13.440 1.00 33.53 122 GLY A C 1
ATOM 974 O O . GLY A 1 122 ? -29.495 17.596 13.988 1.00 33.53 122 GLY A O 1
ATOM 975 N N . PHE A 1 123 ? -28.227 17.025 12.209 1.00 41.94 123 PHE A N 1
ATOM 976 C CA . PHE A 1 123 ? -28.764 18.000 11.261 1.00 41.94 123 PHE A CA 1
ATOM 977 C C . PHE A 1 123 ? -28.731 17.435 9.843 1.00 41.94 123 PHE A C 1
ATOM 979 O O . PHE A 1 123 ? -27.708 17.471 9.157 1.00 41.94 123 PHE A O 1
ATOM 986 N N . ASP A 1 124 ? -29.884 16.944 9.406 1.00 42.62 124 ASP A N 1
ATOM 987 C CA . ASP A 1 124 ? -30.197 16.762 7.998 1.00 42.62 124 ASP A CA 1
ATOM 988 C C . ASP A 1 124 ? -30.217 18.113 7.279 1.00 42.62 124 ASP A C 1
ATOM 990 O O . ASP A 1 124 ? -30.734 19.109 7.797 1.00 42.62 124 ASP A O 1
ATOM 994 N N . LYS A 1 125 ? -29.727 18.138 6.037 1.00 45.62 125 LYS A N 1
ATOM 995 C CA . LYS A 1 125 ? -30.214 19.111 5.059 1.00 45.62 125 LYS A CA 1
ATOM 996 C C . LYS A 1 125 ? -30.121 18.577 3.639 1.00 45.62 125 LYS A C 1
ATOM 998 O O . LYS A 1 125 ? -29.106 18.715 2.957 1.00 45.62 125 LYS A O 1
ATOM 1003 N N . GLU A 1 126 ? -31.226 18.004 3.183 1.00 46.72 126 GLU A N 1
ATOM 1004 C CA . GLU A 1 126 ? -31.521 17.932 1.758 1.00 46.72 126 GLU A CA 1
ATOM 1005 C C . GLU A 1 126 ? -31.607 19.351 1.180 1.00 46.72 126 GLU A C 1
ATOM 1007 O O . GLU A 1 126 ? -32.264 20.219 1.757 1.00 46.72 126 GLU A O 1
ATOM 1012 N N . GLN A 1 127 ? -31.022 19.579 0.002 1.00 38.19 127 GLN A N 1
ATOM 1013 C CA . GLN A 1 127 ? -31.626 20.495 -0.963 1.00 38.19 127 GLN A CA 1
ATOM 1014 C C . GLN A 1 127 ? -31.221 20.124 -2.392 1.00 38.19 127 GLN A C 1
ATOM 1016 O O . GLN A 1 127 ? -30.047 20.139 -2.761 1.00 38.19 127 GLN A O 1
ATOM 1021 N N . SER A 1 128 ? -32.220 19.780 -3.200 1.00 52.97 128 SER A N 1
ATOM 1022 C CA . SER A 1 128 ? -32.081 19.528 -4.632 1.00 52.97 128 SER A CA 1
ATOM 1023 C C . SER A 1 128 ? -31.825 20.820 -5.411 1.00 52.97 128 SER A C 1
ATOM 1025 O O . SER A 1 128 ? -32.351 21.870 -5.055 1.00 52.97 128 SER A O 1
ATOM 1027 N N . THR A 1 129 ? -31.170 20.709 -6.569 1.00 32.66 129 THR A N 1
ATOM 1028 C CA . THR A 1 129 ? -31.522 21.548 -7.729 1.00 32.66 129 THR A CA 1
ATOM 1029 C C . THR A 1 129 ? -31.204 20.808 -9.022 1.00 32.66 129 THR A C 1
ATOM 1031 O O . THR A 1 129 ? -30.058 20.440 -9.273 1.00 32.66 129 THR A O 1
ATOM 1034 N N . SER A 1 130 ? -32.231 20.587 -9.837 1.00 50.03 130 SER A N 1
ATOM 1035 C CA . SER A 1 130 ? -32.097 20.126 -11.218 1.00 50.03 130 SER A CA 1
ATOM 1036 C C . SER A 1 130 ? -31.948 21.326 -12.147 1.00 50.03 130 SER A C 1
ATOM 1038 O O . SER A 1 130 ? -32.685 22.297 -11.999 1.00 50.03 130 SER A O 1
ATOM 1040 N N . THR A 1 131 ? -31.115 21.201 -13.179 1.00 38.19 131 THR A N 1
ATOM 1041 C CA . THR A 1 131 ? -31.258 22.013 -14.395 1.00 38.19 131 THR A CA 1
ATOM 1042 C C . THR A 1 131 ? -31.142 21.092 -15.600 1.00 38.19 131 THR A C 1
ATOM 1044 O O . THR A 1 131 ? -30.159 20.368 -15.744 1.00 38.19 131 THR A O 1
ATOM 1047 N N . ALA A 1 132 ? -32.175 21.088 -16.436 1.00 38.06 132 ALA A N 1
ATOM 1048 C CA . ALA A 1 132 ? -32.242 20.314 -17.669 1.00 38.06 132 ALA A CA 1
ATOM 1049 C C . ALA A 1 132 ? -32.021 21.216 -18.897 1.00 38.06 132 ALA A C 1
ATOM 1051 O O . ALA A 1 132 ? -32.072 22.440 -18.776 1.00 38.06 132 ALA A O 1
ATOM 1052 N N . SER A 1 133 ? -31.953 20.576 -20.071 1.00 42.31 133 SER A N 1
ATOM 1053 C CA . SER A 1 133 ? -32.142 21.142 -21.424 1.00 42.31 133 SER A CA 1
ATOM 1054 C C . SER A 1 133 ? -30.891 21.634 -22.176 1.00 42.31 133 SER A C 1
ATOM 1056 O O . SER A 1 133 ? -29.991 22.185 -21.556 1.00 42.31 133 SER A O 1
ATOM 1058 N N . THR A 1 134 ? -30.781 21.545 -23.516 1.00 36.41 134 THR A N 1
ATOM 1059 C CA . THR A 1 134 ? -31.510 20.762 -24.559 1.00 36.41 134 THR A CA 1
ATOM 1060 C C . THR A 1 134 ? -30.799 20.946 -25.919 1.00 36.41 134 THR A C 1
ATOM 1062 O O . THR A 1 134 ? -30.503 22.087 -26.254 1.00 36.41 134 THR A O 1
ATOM 1065 N N . SER A 1 135 ? -30.644 19.870 -26.718 1.00 46.66 135 SER A N 1
ATOM 1066 C CA . SER A 1 135 ? -30.342 19.847 -28.184 1.00 46.66 135 SER A CA 1
ATOM 1067 C C . SER A 1 135 ? -29.062 20.591 -28.665 1.00 46.66 135 SER A C 1
ATOM 1069 O O . SER A 1 135 ? -28.436 21.312 -27.907 1.00 46.66 135 SER A O 1
ATOM 1071 N N . THR A 1 136 ? -28.501 20.461 -29.877 1.00 38.38 136 THR A N 1
ATOM 1072 C CA . THR A 1 136 ? -28.802 19.770 -31.164 1.00 38.38 136 THR A CA 1
ATOM 1073 C C . THR A 1 136 ? -27.419 19.502 -31.848 1.00 38.38 136 THR A C 1
ATOM 1075 O O . THR A 1 136 ? -26.417 20.001 -31.345 1.00 38.38 136 THR A O 1
ATOM 1078 N N . ALA A 1 137 ? -27.195 18.768 -32.950 1.00 43.06 137 ALA A N 1
ATOM 1079 C CA . ALA A 1 137 ? -28.063 18.189 -33.979 1.00 43.06 137 ALA A CA 1
ATOM 1080 C C . ALA A 1 137 ? -27.448 16.927 -34.649 1.00 43.06 137 ALA A C 1
ATOM 1082 O O . ALA A 1 137 ? -26.397 16.424 -34.264 1.00 43.06 137 ALA A O 1
ATOM 1083 N N . THR A 1 138 ? -28.136 16.447 -35.685 1.00 39.59 138 THR A N 1
ATOM 1084 C CA . THR A 1 138 ? -27.828 15.362 -36.634 1.00 39.59 138 THR A CA 1
ATOM 1085 C C . THR A 1 138 ? -26.745 15.661 -37.683 1.00 39.59 138 THR A C 1
ATOM 1087 O O . THR A 1 138 ? -26.693 16.766 -38.220 1.00 39.59 138 THR A O 1
ATOM 1090 N N . THR A 1 139 ? -26.083 14.614 -38.192 1.00 40.47 139 THR A N 1
ATOM 1091 C CA . THR A 1 139 ? -26.032 14.375 -39.655 1.00 40.47 139 THR A CA 1
ATOM 1092 C C . THR A 1 139 ? -25.847 12.890 -39.974 1.00 40.47 139 THR A C 1
ATOM 1094 O O . THR A 1 139 ? -25.180 12.163 -39.244 1.00 40.47 139 THR A O 1
ATOM 1097 N N . SER A 1 140 ? -26.486 12.432 -41.049 1.00 44.09 140 SER A N 1
ATOM 1098 C CA . SER A 1 140 ? -26.533 11.028 -41.468 1.00 44.09 140 SER A CA 1
ATOM 1099 C C . SER A 1 140 ? -25.498 10.724 -42.548 1.00 44.09 140 SER A C 1
ATOM 1101 O O . SER A 1 140 ? -25.260 11.549 -43.429 1.00 44.09 140 SER A O 1
ATOM 1103 N N . THR A 1 141 ? -24.998 9.490 -42.597 1.00 35.94 141 THR A N 1
ATOM 1104 C CA . THR A 1 141 ? -24.571 8.885 -43.868 1.00 35.94 141 THR A CA 1
ATOM 1105 C C . THR A 1 141 ? -24.817 7.381 -43.814 1.00 35.94 141 THR A C 1
ATOM 1107 O O . THR A 1 141 ? -24.338 6.697 -42.914 1.00 35.94 141 THR A O 1
ATOM 1110 N N . ALA A 1 142 ? -25.609 6.871 -44.754 1.00 45.97 142 ALA A N 1
ATOM 1111 C CA . ALA A 1 142 ? -25.820 5.440 -44.939 1.00 45.97 142 ALA A CA 1
ATOM 1112 C C . ALA A 1 142 ? -24.759 4.871 -45.890 1.00 45.97 142 ALA A C 1
ATOM 1114 O O . ALA A 1 142 ? -24.300 5.597 -46.774 1.00 45.97 142 ALA A O 1
ATOM 1115 N N . SER A 1 143 ? -24.462 3.570 -45.797 1.00 36.94 143 SER A N 1
ATOM 1116 C CA . SER A 1 143 ? -24.729 2.613 -46.893 1.00 36.94 143 SER A CA 1
ATOM 1117 C C . SER A 1 143 ? -24.182 1.204 -46.623 1.00 36.94 143 SER A C 1
ATOM 1119 O O . SER A 1 143 ? -23.216 1.017 -45.891 1.00 36.94 143 SER A O 1
ATOM 1121 N N . THR A 1 144 ? -24.788 0.248 -47.331 1.00 34.41 144 THR A N 1
ATOM 1122 C CA . THR A 1 144 ? -24.239 -1.063 -47.720 1.00 34.41 144 THR A CA 1
ATOM 1123 C C . THR A 1 144 ? -24.185 -2.161 -46.657 1.00 34.41 144 THR A C 1
ATOM 1125 O O . THR A 1 144 ? -23.198 -2.378 -45.960 1.00 34.41 144 THR A O 1
ATOM 1128 N N . SER A 1 145 ? -25.243 -2.970 -46.661 1.00 43.97 145 SER A N 1
ATOM 1129 C CA . SER A 1 145 ? -25.226 -4.339 -46.154 1.00 43.97 145 SER A CA 1
ATOM 1130 C C . SER A 1 145 ? -24.414 -5.247 -47.087 1.00 43.97 145 SER A C 1
ATOM 1132 O O . SER A 1 145 ? -24.791 -5.439 -48.241 1.00 43.97 145 SER A O 1
ATOM 1134 N N . THR A 1 146 ? -23.366 -5.887 -46.574 1.00 38.41 146 THR A N 1
ATOM 1135 C CA . THR A 1 146 ? -22.801 -7.113 -47.161 1.00 38.41 146 THR A CA 1
ATOM 1136 C C . THR A 1 146 ? -22.837 -8.212 -46.115 1.00 38.41 146 THR A C 1
ATOM 1138 O O . THR A 1 146 ? -22.238 -8.086 -45.049 1.00 38.41 146 THR A O 1
ATOM 1141 N N . ALA A 1 147 ? -23.562 -9.288 -46.414 1.00 49.03 147 ALA A N 1
ATOM 1142 C CA . ALA A 1 147 ? -23.618 -10.462 -45.561 1.00 49.03 147 ALA A CA 1
ATOM 1143 C C . ALA A 1 147 ? -22.308 -11.250 -45.685 1.00 49.03 147 ALA A C 1
ATOM 1145 O O . ALA A 1 147 ? -22.090 -11.952 -46.670 1.00 49.03 147 ALA A O 1
ATOM 1146 N N . THR A 1 148 ? -21.449 -11.149 -44.674 1.00 35.50 148 THR A N 1
ATOM 1147 C CA . THR A 1 148 ? -20.287 -12.028 -44.506 1.00 35.50 148 THR A CA 1
ATOM 1148 C C . THR A 1 148 ? -20.443 -12.852 -43.239 1.00 35.50 148 THR A C 1
ATOM 1150 O O . THR A 1 148 ? -20.424 -12.332 -42.127 1.00 35.50 148 THR A O 1
ATOM 1153 N N . THR A 1 149 ? -20.628 -14.146 -43.484 1.00 39.44 149 THR A N 1
ATOM 1154 C CA . THR A 1 149 ? -20.520 -15.321 -42.618 1.00 39.44 149 THR A CA 1
ATOM 1155 C C . THR A 1 149 ? -19.951 -15.069 -41.221 1.00 39.44 149 THR A C 1
ATOM 1157 O O . THR A 1 149 ? -18.815 -14.628 -41.063 1.00 39.44 149 THR A O 1
ATOM 1160 N N . SER A 1 150 ? -20.725 -15.439 -40.200 1.00 40.50 150 SER A N 1
ATOM 1161 C CA . SER A 1 150 ? -20.382 -15.293 -38.785 1.00 40.50 150 SER A CA 1
ATOM 1162 C C . SER A 1 150 ? -19.211 -16.185 -38.344 1.00 40.50 150 SER A C 1
ATOM 1164 O O . SER A 1 150 ? -19.407 -17.194 -37.669 1.00 40.50 150 SER A O 1
ATOM 1166 N N . THR A 1 151 ? -17.972 -15.777 -38.621 1.00 41.88 151 THR A N 1
ATOM 1167 C CA . THR A 1 151 ? -16.857 -16.117 -37.728 1.00 41.88 151 THR A CA 1
ATOM 1168 C C . THR A 1 151 ? -17.065 -15.367 -36.422 1.00 41.88 151 THR A C 1
ATOM 1170 O O . THR A 1 151 ? -16.767 -14.176 -36.319 1.00 41.88 151 THR A O 1
ATOM 1173 N N . ALA A 1 152 ? -17.608 -16.068 -35.426 1.00 43.12 152 ALA A N 1
ATOM 1174 C CA . ALA A 1 152 ? -17.693 -15.591 -34.055 1.00 43.12 152 ALA A CA 1
ATOM 1175 C C . ALA A 1 152 ? -16.280 -15.507 -33.458 1.00 43.12 152 ALA A C 1
ATOM 1177 O O . ALA A 1 152 ? -15.839 -16.391 -32.727 1.00 43.12 152 ALA A O 1
ATOM 1178 N N . SER A 1 153 ? -15.562 -14.433 -33.788 1.00 41.28 153 SER A N 1
ATOM 1179 C CA . SER A 1 153 ? -14.335 -14.045 -33.101 1.00 41.28 153 SER A CA 1
ATOM 1180 C C . SER A 1 153 ? -14.694 -13.692 -31.664 1.00 41.28 153 SER A C 1
ATOM 1182 O O . SER A 1 153 ? -15.032 -12.549 -31.359 1.00 41.28 153 SER A O 1
ATOM 1184 N N . THR A 1 154 ? -14.646 -14.686 -30.778 1.00 49.38 154 THR A N 1
ATOM 1185 C CA . THR A 1 154 ? -14.780 -14.507 -29.334 1.00 49.38 154 THR A CA 1
ATOM 1186 C C . THR A 1 154 ? -13.558 -13.755 -28.818 1.00 49.38 154 THR A C 1
ATOM 1188 O O . THR A 1 154 ? -12.631 -14.348 -28.270 1.00 49.38 154 THR A O 1
ATOM 1191 N N . SER A 1 155 ? -13.534 -12.436 -29.018 1.00 50.59 155 SER A N 1
ATOM 1192 C CA . SER A 1 155 ? -12.595 -11.543 -28.351 1.00 50.59 155 SER A CA 1
ATOM 1193 C C . SER A 1 155 ? -12.945 -11.549 -26.867 1.00 50.59 155 SER A C 1
ATOM 1195 O O . SER A 1 155 ? -13.791 -10.771 -26.425 1.00 50.59 155 SER A O 1
ATOM 1197 N N . SER A 1 156 ? -12.355 -12.480 -26.117 1.00 66.31 156 SER A N 1
ATOM 1198 C CA . SER A 1 156 ? -12.569 -12.641 -24.684 1.00 66.31 156 SER A CA 1
ATOM 1199 C C . SER A 1 156 ? -12.144 -11.359 -23.978 1.00 66.31 156 SER A C 1
ATOM 1201 O O . SER A 1 156 ? -10.960 -11.087 -23.775 1.00 66.31 156 SER A O 1
ATOM 1203 N N . THR A 1 157 ? -13.132 -10.532 -23.646 1.00 81.00 157 THR A N 1
ATOM 1204 C CA . THR A 1 157 ? -12.936 -9.261 -22.962 1.00 81.00 157 THR A CA 1
ATOM 1205 C C . THR A 1 157 ? -12.303 -9.548 -21.611 1.00 81.00 157 THR A C 1
ATOM 1207 O O . THR A 1 157 ? -12.924 -10.158 -20.744 1.00 81.00 157 THR A O 1
ATOM 1210 N N . ILE A 1 158 ? -11.054 -9.121 -21.427 1.00 88.62 158 ILE A N 1
ATOM 1211 C CA . ILE A 1 158 ? -10.361 -9.315 -20.156 1.00 88.62 158 ILE A CA 1
ATOM 1212 C C . ILE A 1 158 ? -11.062 -8.446 -19.103 1.00 88.62 158 ILE A C 1
ATOM 1214 O O . ILE A 1 158 ? -11.201 -7.231 -19.271 1.00 88.62 158 ILE A O 1
ATOM 1218 N N . ILE A 1 159 ? -11.523 -9.086 -18.030 1.00 93.19 159 ILE A N 1
ATOM 1219 C CA . ILE A 1 159 ? -12.297 -8.493 -16.935 1.00 93.19 159 ILE A CA 1
ATOM 1220 C C . ILE A 1 159 ? -11.643 -8.791 -15.583 1.00 93.19 159 ILE A C 1
ATOM 1222 O O . ILE A 1 159 ? -10.780 -9.656 -15.457 1.00 93.19 159 ILE A O 1
ATOM 1226 N N . CYS A 1 160 ? -12.024 -8.039 -14.552 1.00 94.12 160 CYS A N 1
ATOM 1227 C CA . CYS A 1 160 ? -11.521 -8.236 -13.198 1.00 94.12 160 CYS A CA 1
ATOM 1228 C C . CYS A 1 160 ? -12.123 -9.491 -12.561 1.00 94.12 160 CYS A C 1
ATOM 1230 O O . CYS A 1 160 ? -13.303 -9.475 -12.232 1.00 94.12 160 CYS A O 1
ATOM 1232 N N . LEU A 1 161 ? -11.291 -10.481 -12.232 1.00 94.94 161 LEU A N 1
ATOM 1233 C CA . LEU A 1 161 ? -11.652 -11.734 -11.545 1.00 94.94 161 LEU A CA 1
ATOM 1234 C C . LEU A 1 161 ? -12.672 -11.575 -10.393 1.00 94.94 161 LEU A C 1
ATOM 1236 O O . LEU A 1 161 ? -13.560 -12.401 -10.219 1.00 94.94 161 LEU A O 1
ATOM 1240 N N . PHE A 1 162 ? -12.540 -10.501 -9.608 1.00 94.25 162 PHE A N 1
ATOM 1241 C CA . PHE A 1 162 ? -13.348 -10.231 -8.408 1.00 94.25 162 PHE A CA 1
ATOM 1242 C C . PHE A 1 162 ? -14.616 -9.392 -8.626 1.00 94.25 162 PHE A C 1
ATOM 1244 O O . PHE A 1 162 ? -15.317 -9.107 -7.656 1.00 94.25 162 PHE A O 1
ATOM 1251 N N . CYS A 1 163 ? -14.845 -8.843 -9.822 1.00 93.69 163 CYS A N 1
ATOM 1252 C CA . CYS A 1 163 ? -16.012 -7.982 -10.052 1.00 93.69 163 CYS A CA 1
ATOM 1253 C C . CYS A 1 163 ? -16.496 -7.908 -11.503 1.00 93.69 163 CYS A C 1
ATOM 1255 O O . CYS A 1 163 ? -17.334 -7.064 -11.789 1.00 93.69 163 CYS A O 1
ATOM 1257 N N . ASP A 1 164 ? -15.929 -8.689 -12.419 1.00 92.88 164 ASP A N 1
ATOM 1258 C CA . ASP A 1 164 ? -16.359 -8.879 -13.811 1.00 92.88 164 ASP A CA 1
ATOM 1259 C C . ASP A 1 164 ? -16.447 -7.602 -14.678 1.00 92.88 164 ASP A C 1
ATOM 1261 O O . ASP A 1 164 ? -17.035 -7.587 -15.753 1.00 92.88 164 ASP A O 1
ATOM 1265 N N . HIS A 1 165 ? -15.787 -6.521 -14.246 1.00 92.19 165 HIS A N 1
ATOM 1266 C CA . HIS A 1 165 ? -15.662 -5.258 -14.985 1.00 92.19 165 HIS A CA 1
ATOM 1267 C C . HIS A 1 165 ? -14.225 -5.057 -15.487 1.00 92.19 165 HIS A C 1
ATOM 1269 O O . HIS A 1 165 ? -13.272 -5.440 -14.807 1.00 92.19 165 HIS A O 1
ATOM 1275 N N . SER A 1 166 ? -14.055 -4.390 -16.632 1.00 91.19 166 SER A N 1
ATOM 1276 C CA . SER A 1 166 ? -12.746 -4.019 -17.206 1.00 91.19 166 SER A CA 1
ATOM 1277 C C . SER A 1 166 ? -12.160 -2.708 -16.650 1.00 91.19 166 SER A C 1
ATOM 1279 O O . SER A 1 166 ? -10.963 -2.452 -16.786 1.00 91.19 166 SER A O 1
ATOM 1281 N N . GLN A 1 167 ? -12.986 -1.877 -16.010 1.00 91.00 167 GLN A N 1
ATOM 1282 C CA . GLN A 1 167 ? -12.576 -0.672 -15.283 1.00 91.00 167 GLN A CA 1
ATOM 1283 C C . GLN A 1 167 ? -13.416 -0.508 -14.014 1.00 91.00 167 GLN A C 1
ATOM 1285 O O . GLN A 1 167 ? -14.582 -0.903 -13.973 1.00 91.00 167 GLN A O 1
ATOM 1290 N N . LYS A 1 168 ? -12.854 0.132 -12.983 1.00 92.12 168 LYS A N 1
ATOM 1291 C CA . LYS A 1 168 ? -13.568 0.442 -11.735 1.00 92.12 168 LYS A CA 1
ATOM 1292 C C . LYS A 1 168 ? -13.338 1.880 -11.294 1.00 92.12 168 LYS A C 1
ATOM 1294 O O . LYS A 1 168 ? -12.204 2.351 -11.238 1.00 92.12 168 LYS A O 1
ATOM 1299 N N . ARG A 1 169 ? -14.409 2.581 -10.913 1.00 91.75 169 ARG A N 1
ATOM 1300 C CA . ARG A 1 169 ? -14.307 3.892 -10.257 1.00 91.75 169 ARG A CA 1
ATOM 1301 C C . ARG A 1 169 ? -13.978 3.708 -8.772 1.00 91.75 169 ARG A C 1
ATOM 1303 O O . ARG A 1 169 ? -14.696 3.024 -8.050 1.00 91.75 169 ARG A O 1
ATOM 1310 N N . CYS A 1 170 ? -12.916 4.359 -8.309 1.00 86.06 170 CYS A N 1
ATOM 1311 C CA . CYS A 1 170 ? -12.532 4.438 -6.903 1.00 86.06 170 CYS A CA 1
ATOM 1312 C C . CYS A 1 170 ? -12.423 5.917 -6.504 1.00 86.06 170 CYS A C 1
ATOM 1314 O O . CYS A 1 170 ? -11.444 6.603 -6.814 1.00 86.06 170 CYS A O 1
ATOM 1316 N N . GLY A 1 171 ? -13.472 6.429 -5.855 1.00 89.69 171 GLY A N 1
ATOM 1317 C CA . GLY A 1 171 ? -13.627 7.860 -5.591 1.00 89.69 171 GLY A CA 1
ATOM 1318 C C . GLY A 1 171 ? -13.683 8.664 -6.894 1.00 89.69 171 GLY A C 1
ATOM 1319 O O . GLY A 1 171 ? -14.492 8.380 -7.776 1.00 89.69 171 GLY A O 1
ATOM 1320 N N . LYS A 1 172 ? -12.797 9.657 -7.034 1.00 90.12 172 LYS A N 1
ATOM 1321 C CA . LYS A 1 172 ? -12.709 10.524 -8.226 1.00 90.12 172 LYS A CA 1
ATOM 1322 C C . LYS A 1 172 ? -11.870 9.941 -9.379 1.00 90.12 172 LYS A C 1
ATOM 1324 O O . LYS A 1 172 ? -11.719 10.612 -10.392 1.00 90.12 172 LYS A O 1
ATOM 1329 N N . LYS A 1 173 ? -11.290 8.740 -9.240 1.00 89.94 173 LYS A N 1
ATOM 1330 C CA . LYS A 1 173 ? -10.394 8.137 -10.247 1.00 89.94 173 LYS A CA 1
ATOM 1331 C C . LYS A 1 173 ? -10.976 6.854 -10.836 1.00 89.94 173 LYS A C 1
ATOM 1333 O O . LYS A 1 173 ? -11.613 6.082 -10.124 1.00 89.94 173 LYS A O 1
ATOM 1338 N N . LEU A 1 174 ? -10.709 6.614 -12.118 1.00 90.56 174 LEU A N 1
ATOM 1339 C CA . LEU A 1 174 ? -10.853 5.296 -12.735 1.00 90.56 174 LEU A CA 1
ATOM 1340 C C . LEU A 1 174 ? -9.572 4.486 -12.505 1.00 90.56 174 LEU A C 1
ATOM 1342 O O . LEU A 1 174 ? -8.468 5.030 -12.510 1.00 90.56 174 LEU A O 1
ATOM 1346 N N . VAL A 1 175 ? -9.743 3.192 -12.261 1.00 91.56 175 VAL A N 1
ATOM 1347 C CA . VAL A 1 175 ? -8.687 2.208 -12.035 1.00 91.56 175 VAL A CA 1
ATOM 1348 C C . VAL A 1 175 ? -8.849 1.126 -13.093 1.00 91.56 175 VAL A C 1
ATOM 1350 O O . VAL A 1 175 ? -9.936 0.568 -13.235 1.00 91.56 175 VAL A O 1
ATOM 1353 N N . ASN A 1 176 ? -7.769 0.844 -13.816 1.00 92.38 176 ASN A N 1
ATOM 1354 C CA . ASN A 1 176 ? -7.715 -0.207 -14.830 1.00 92.38 176 ASN A CA 1
ATOM 1355 C C . ASN A 1 176 ? -7.328 -1.557 -14.209 1.00 92.38 176 ASN A C 1
ATOM 1357 O O . ASN A 1 176 ? -6.874 -1.633 -13.060 1.00 92.38 176 ASN A O 1
ATOM 1361 N N . LEU A 1 177 ? -7.469 -2.620 -14.998 1.00 92.81 177 LEU A N 1
ATOM 1362 C CA . LEU A 1 177 ? -6.958 -3.941 -14.653 1.00 92.81 177 LEU A CA 1
ATOM 1363 C C . LEU A 1 177 ? -5.440 -3.935 -14.443 1.00 92.81 177 LEU A C 1
ATOM 1365 O O . LEU A 1 177 ? -4.683 -3.240 -15.117 1.00 92.81 177 LEU A O 1
ATOM 1369 N N . THR A 1 178 ? -5.013 -4.745 -13.484 1.00 91.62 178 THR A N 1
ATOM 1370 C CA . THR A 1 178 ? -3.627 -5.099 -13.197 1.00 91.62 178 THR A CA 1
ATOM 1371 C C . THR A 1 178 ? -3.434 -6.561 -13.574 1.00 91.62 178 THR A C 1
ATOM 1373 O O . THR A 1 178 ? -4.260 -7.404 -13.221 1.00 91.62 178 THR A O 1
ATOM 1376 N N . PHE A 1 179 ? -2.339 -6.847 -14.272 1.00 92.75 179 PHE A N 1
ATOM 1377 C CA . PHE A 1 179 ? -1.924 -8.200 -14.626 1.00 92.75 179 PHE A CA 1
ATOM 1378 C C . PHE A 1 179 ? -0.805 -8.644 -13.674 1.00 92.75 179 PHE A C 1
ATOM 1380 O O . PHE A 1 179 ? 0.119 -7.859 -13.424 1.00 92.75 179 PHE A O 1
ATOM 1387 N N . PRO A 1 180 ? -0.871 -9.860 -13.107 1.00 91.12 180 PRO A N 1
ATOM 1388 C CA . PRO A 1 180 ? 0.171 -10.364 -12.229 1.00 91.12 180 PRO A CA 1
ATOM 1389 C C . PRO A 1 180 ? 1.451 -10.646 -13.024 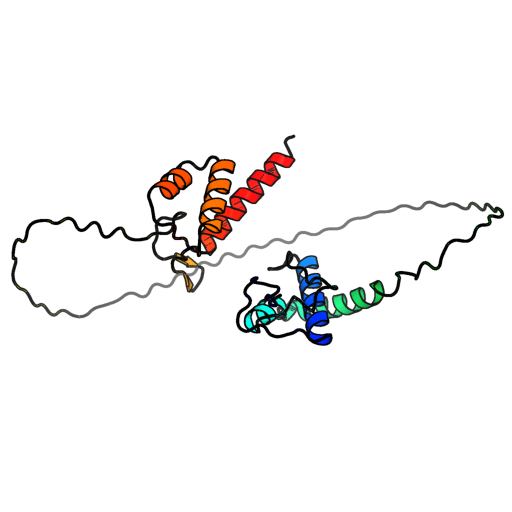1.00 91.12 180 PRO A C 1
ATOM 1391 O O . PRO A 1 180 ? 1.416 -11.206 -14.118 1.00 91.12 180 PRO A O 1
ATOM 1394 N N . LYS A 1 181 ? 2.602 -10.276 -12.457 1.00 87.50 181 LYS A N 1
ATOM 1395 C CA . LYS A 1 181 ? 3.915 -10.652 -12.995 1.00 87.50 181 LYS A CA 1
ATOM 1396 C C . LYS A 1 181 ? 4.317 -12.005 -12.397 1.00 87.50 181 LYS A C 1
ATOM 1398 O O . LYS A 1 181 ? 4.868 -12.049 -11.300 1.00 87.50 181 LYS A O 1
ATOM 1403 N N . GLY A 1 182 ? 4.006 -13.085 -13.115 1.00 86.69 182 GLY A N 1
ATOM 1404 C CA . GLY A 1 182 ? 4.271 -14.468 -12.701 1.00 86.69 182 GLY A CA 1
ATOM 1405 C C . GLY A 1 182 ? 3.267 -15.040 -11.691 1.00 86.69 182 GLY A C 1
ATOM 1406 O O . GLY A 1 182 ? 2.352 -14.358 -11.220 1.00 86.69 182 GLY A O 1
ATOM 1407 N N . ASP A 1 183 ? 3.458 -16.312 -11.342 1.00 87.06 183 ASP A N 1
ATOM 1408 C CA . ASP A 1 183 ? 2.424 -17.156 -10.719 1.00 87.06 183 ASP A CA 1
ATOM 1409 C C . ASP A 1 183 ? 2.180 -16.892 -9.229 1.00 87.06 183 ASP A C 1
ATOM 1411 O O . ASP A 1 183 ? 1.184 -17.349 -8.669 1.00 87.06 183 ASP A O 1
ATOM 1415 N N . LYS A 1 184 ? 3.042 -16.107 -8.569 1.00 90.00 184 LYS A N 1
ATOM 1416 C CA . LYS A 1 184 ? 2.950 -15.836 -7.123 1.00 90.00 184 LYS A CA 1
ATOM 1417 C C . LYS A 1 184 ? 1.588 -15.262 -6.714 1.00 90.00 184 LYS A C 1
ATOM 1419 O O . LYS A 1 184 ? 1.050 -15.659 -5.686 1.00 90.00 184 LYS A O 1
ATOM 1424 N N . VAL A 1 185 ? 1.031 -14.338 -7.499 1.00 91.00 185 VAL A N 1
ATOM 1425 C CA . VAL A 1 185 ? -0.282 -13.740 -7.200 1.00 91.00 185 VAL A CA 1
ATOM 1426 C C . VAL A 1 185 ? -1.440 -14.693 -7.541 1.00 91.00 185 VAL A C 1
ATOM 1428 O O . VAL A 1 185 ? -2.274 -14.891 -6.662 1.00 91.00 185 VAL A O 1
ATOM 1431 N N . PRO A 1 186 ? -1.497 -15.342 -8.723 1.00 92.44 186 PRO A N 1
ATOM 1432 C CA . PRO A 1 186 ? -2.420 -16.450 -8.988 1.00 92.44 186 PRO A CA 1
ATOM 1433 C C . PRO A 1 186 ? -2.484 -17.501 -7.871 1.00 92.44 186 PRO A C 1
ATOM 1435 O O . PRO A 1 186 ? -3.572 -17.817 -7.393 1.00 92.44 186 PRO A O 1
ATOM 1438 N N . LEU A 1 187 ? -1.330 -17.980 -7.395 1.00 92.12 187 LEU A N 1
ATOM 1439 C CA . LEU A 1 187 ? -1.237 -18.962 -6.311 1.00 92.12 187 LEU A CA 1
ATOM 1440 C C . LEU A 1 187 ? -1.768 -18.416 -4.977 1.00 92.12 187 LEU A C 1
ATOM 1442 O O . LEU A 1 187 ? -2.474 -19.129 -4.267 1.00 92.12 187 LEU A O 1
ATOM 1446 N N . GLN A 1 188 ? -1.491 -17.149 -4.648 1.00 93.06 188 GLN A N 1
ATOM 1447 C CA . GLN A 1 188 ? -2.070 -16.496 -3.467 1.00 93.06 188 GLN A CA 1
ATOM 1448 C C . GLN A 1 188 ? -3.595 -16.375 -3.558 1.00 93.06 188 GLN A C 1
ATOM 1450 O O . GLN A 1 188 ? -4.280 -16.661 -2.580 1.00 93.06 188 GLN A O 1
ATOM 1455 N N . ILE A 1 189 ? -4.138 -15.980 -4.715 1.00 94.44 189 ILE A N 1
ATOM 1456 C CA . ILE A 1 189 ? -5.592 -15.874 -4.907 1.00 94.44 189 ILE A CA 1
ATOM 1457 C C . ILE A 1 189 ? -6.238 -17.259 -4.796 1.00 94.44 189 ILE A C 1
ATOM 1459 O O . ILE A 1 189 ? -7.255 -17.383 -4.120 1.00 94.44 189 ILE A O 1
ATOM 1463 N N . LYS A 1 190 ? -5.625 -18.296 -5.385 1.00 94.12 190 LYS A N 1
ATOM 1464 C CA . LYS A 1 190 ? -6.088 -19.685 -5.269 1.00 94.12 190 LYS A CA 1
ATOM 1465 C C . LYS A 1 190 ? -6.134 -20.148 -3.810 1.00 94.12 190 LYS A C 1
ATOM 1467 O O . LYS A 1 190 ? -7.183 -20.591 -3.366 1.00 94.12 190 LYS A O 1
ATOM 1472 N N . ASN A 1 191 ? -5.042 -19.981 -3.061 1.00 93.69 191 ASN A N 1
ATOM 1473 C CA . ASN A 1 191 ? -4.973 -20.379 -1.652 1.00 93.69 191 ASN A CA 1
ATOM 1474 C C . ASN A 1 191 ? -6.017 -19.639 -0.793 1.00 93.69 191 ASN A C 1
ATOM 1476 O O . ASN A 1 191 ? -6.700 -20.254 0.018 1.00 93.69 191 ASN A O 1
ATOM 1480 N N . ILE A 1 192 ? -6.205 -18.331 -1.013 1.00 93.12 192 ILE A N 1
ATOM 1481 C CA . ILE A 1 192 ? -7.263 -17.558 -0.343 1.00 93.12 192 ILE A CA 1
ATOM 1482 C C . ILE A 1 192 ? -8.656 -18.100 -0.696 1.00 93.12 192 ILE A C 1
ATOM 1484 O O . ILE A 1 192 ? -9.498 -18.231 0.188 1.00 93.12 192 ILE A O 1
ATOM 1488 N N . ALA A 1 193 ? -8.908 -18.416 -1.967 1.00 94.31 193 ALA A N 1
ATOM 1489 C CA . ALA A 1 193 ? -10.194 -18.944 -2.404 1.00 94.31 193 ALA A CA 1
ATOM 1490 C C . ALA A 1 193 ? -10.466 -20.351 -1.836 1.00 94.31 193 ALA A C 1
ATOM 1492 O O . ALA A 1 193 ? -11.591 -20.629 -1.438 1.00 94.31 193 ALA A O 1
ATOM 1493 N N . GLU A 1 194 ? -9.442 -21.201 -1.704 1.00 93.56 194 GLU A N 1
ATOM 1494 C CA . GLU A 1 194 ? -9.523 -22.488 -0.996 1.00 93.56 194 GLU A CA 1
ATOM 1495 C C . GLU A 1 194 ? -9.873 -22.284 0.491 1.00 93.56 194 GLU A C 1
ATOM 1497 O O . GLU A 1 194 ? -10.854 -22.856 0.965 1.00 93.56 194 GLU A O 1
ATOM 1502 N N . ASN A 1 195 ? -9.165 -21.397 1.204 1.00 91.81 195 ASN A N 1
ATOM 1503 C CA . ASN A 1 195 ? -9.439 -21.092 2.619 1.00 91.81 195 ASN A CA 1
ATOM 1504 C C . ASN A 1 195 ? -10.850 -20.519 2.848 1.00 91.81 195 ASN A C 1
ATOM 1506 O O . ASN A 1 195 ? -11.468 -20.775 3.878 1.00 91.81 195 ASN A O 1
ATOM 1510 N N . LEU A 1 196 ? -11.362 -19.729 1.898 1.00 91.19 196 LEU A N 1
ATOM 1511 C CA . LEU A 1 196 ? -12.702 -19.135 1.946 1.00 91.19 196 LEU A CA 1
ATOM 1512 C C . LEU A 1 196 ? -13.804 -20.041 1.366 1.00 91.19 196 LEU A C 1
ATOM 1514 O O . LEU A 1 196 ? -14.962 -19.625 1.358 1.00 91.19 196 LEU A O 1
ATOM 1518 N N . SER A 1 197 ? -13.465 -21.238 0.865 1.00 92.50 197 SER A N 1
ATOM 1519 C CA . SER A 1 197 ? -14.375 -22.122 0.110 1.00 92.50 197 SER A CA 1
ATOM 1520 C C . SER A 1 197 ? -15.092 -21.418 -1.060 1.00 92.50 197 SER A C 1
ATOM 1522 O O . SER A 1 197 ? -16.250 -21.690 -1.377 1.00 92.50 197 SER A O 1
ATOM 1524 N N . ASP A 1 198 ? -14.395 -20.485 -1.710 1.00 92.31 198 ASP A N 1
ATOM 1525 C CA . ASP A 1 198 ? -14.903 -19.593 -2.753 1.00 92.31 198 ASP A CA 1
ATOM 1526 C C . ASP A 1 198 ? -14.842 -20.267 -4.135 1.00 92.31 198 ASP A C 1
ATOM 1528 O O . ASP A 1 198 ? -13.932 -20.059 -4.946 1.00 92.31 198 ASP A O 1
ATOM 1532 N N . SER A 1 199 ? -15.822 -21.137 -4.382 1.00 92.69 199 SER A N 1
ATOM 1533 C CA . SER A 1 199 ? -15.926 -21.949 -5.600 1.00 92.69 199 SER A CA 1
ATOM 1534 C C . SER A 1 199 ? -16.058 -21.127 -6.889 1.00 92.69 199 SER A C 1
ATOM 1536 O O . SER A 1 199 ? -15.585 -21.569 -7.939 1.00 92.69 199 SER A O 1
ATOM 1538 N N . GLU A 1 200 ? -16.631 -19.920 -6.826 1.00 92.38 200 GLU A N 1
ATOM 1539 C CA . GLU A 1 200 ? -16.750 -19.024 -7.980 1.00 92.38 200 GLU A CA 1
ATOM 1540 C C . GLU A 1 200 ? -15.367 -18.534 -8.435 1.00 92.38 200 GLU A C 1
ATOM 1542 O O . GLU A 1 200 ? -15.010 -18.660 -9.610 1.00 92.38 200 GLU A O 1
ATOM 1547 N N . ILE A 1 201 ? -14.548 -18.039 -7.499 1.00 93.38 201 ILE A N 1
ATOM 1548 C CA . ILE A 1 201 ? -13.182 -17.595 -7.800 1.00 93.38 201 ILE A CA 1
ATOM 1549 C C . ILE A 1 201 ? -12.314 -18.776 -8.256 1.00 93.38 201 ILE A C 1
ATOM 1551 O O . ILE A 1 201 ? -11.571 -18.633 -9.228 1.00 93.38 201 ILE A O 1
ATOM 1555 N N . LEU A 1 202 ? -12.443 -19.956 -7.636 1.00 92.75 202 LEU A N 1
ATOM 1556 C CA . LEU A 1 202 ? -11.718 -21.163 -8.063 1.00 92.75 202 LEU A CA 1
ATOM 1557 C C . LEU A 1 202 ? -12.065 -21.589 -9.498 1.00 92.75 202 LEU A C 1
ATOM 1559 O O . LEU A 1 202 ? -11.163 -21.927 -10.266 1.00 92.75 202 LEU A O 1
ATOM 1563 N N . SER A 1 203 ? -13.341 -21.517 -9.888 1.00 91.31 203 SER A N 1
ATOM 1564 C CA . SER A 1 203 ? -13.781 -21.812 -11.256 1.00 91.31 203 SER A CA 1
ATOM 1565 C C . SER A 1 203 ? -13.220 -20.807 -12.271 1.00 91.31 203 SER A C 1
ATOM 1567 O O . SER A 1 203 ? -12.679 -21.204 -13.310 1.00 91.31 203 SER A O 1
ATOM 1569 N N . LYS A 1 204 ? -13.266 -19.503 -11.954 1.00 90.19 204 LYS A N 1
ATOM 1570 C CA . LYS A 1 204 ? -12.717 -18.442 -12.817 1.00 90.19 204 LYS A CA 1
ATOM 1571 C C . LYS A 1 204 ? -11.192 -18.557 -12.988 1.00 90.19 204 LYS A C 1
ATOM 1573 O O . LYS A 1 204 ? -10.697 -18.341 -14.092 1.00 90.19 204 LYS A O 1
ATOM 1578 N N . LEU A 1 205 ? -10.455 -18.953 -11.943 1.00 88.75 205 LEU A N 1
ATOM 1579 C CA . LEU A 1 205 ? -8.993 -19.143 -11.980 1.00 88.75 205 LEU A CA 1
ATOM 1580 C C . LEU A 1 205 ? -8.525 -20.247 -12.947 1.00 88.75 205 LEU A C 1
ATOM 1582 O O . LEU A 1 205 ? -7.404 -20.167 -13.441 1.00 88.75 205 LEU A O 1
ATOM 1586 N N . GLN A 1 206 ? -9.343 -21.270 -13.210 1.00 82.94 206 GLN A N 1
ATOM 1587 C CA . GLN A 1 206 ? -8.980 -22.374 -14.113 1.00 82.94 206 GLN A CA 1
ATOM 1588 C C . GLN A 1 206 ? -9.118 -22.021 -15.602 1.00 82.94 206 GLN A C 1
ATOM 1590 O O . GLN A 1 206 ? -8.428 -22.606 -16.433 1.00 82.94 206 GLN A O 1
ATOM 1595 N N . HIS A 1 207 ? -10.010 -21.085 -15.945 1.00 75.44 207 HIS A N 1
ATOM 1596 C CA . HIS A 1 207 ? -10.493 -20.903 -17.320 1.00 75.44 207 HIS A CA 1
ATOM 1597 C C . HIS A 1 207 ? -10.201 -19.519 -17.922 1.00 75.44 207 HIS A C 1
ATOM 1599 O O . HIS A 1 207 ? -10.510 -19.292 -19.091 1.00 75.44 207 HIS A O 1
ATOM 1605 N N . GLN A 1 208 ? -9.648 -18.574 -17.152 1.00 79.00 208 GLN A N 1
ATOM 1606 C CA . GLN A 1 208 ? -9.483 -17.183 -17.589 1.00 79.00 208 GLN A CA 1
ATOM 1607 C C . GLN A 1 208 ? -8.099 -16.609 -17.275 1.00 79.00 208 GLN A C 1
ATOM 1609 O O . GLN A 1 208 ? -7.484 -16.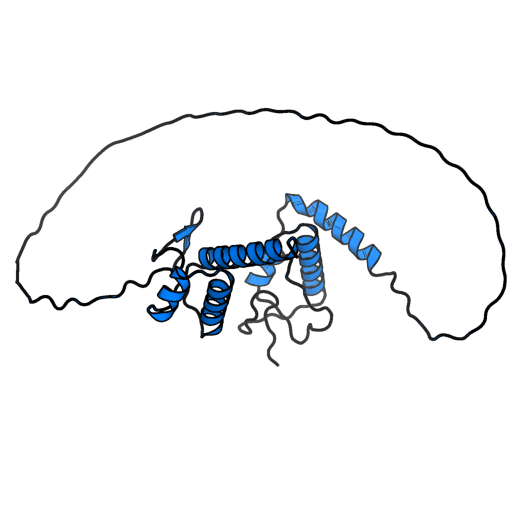907 -16.252 1.00 79.00 208 GLN A O 1
ATOM 1614 N N . THR A 1 209 ? -7.631 -15.705 -18.141 1.00 86.06 209 THR A N 1
ATOM 1615 C CA . THR A 1 209 ? -6.447 -14.879 -17.880 1.00 86.06 209 THR A CA 1
ATOM 1616 C C . THR A 1 209 ? -6.678 -14.015 -16.644 1.00 86.06 209 THR A C 1
ATOM 1618 O O . THR A 1 209 ? -7.572 -13.170 -16.618 1.00 86.06 209 THR A O 1
ATOM 1621 N N . ILE A 1 210 ? -5.846 -14.200 -15.620 1.00 90.31 210 ILE A N 1
ATOM 1622 C CA . ILE A 1 210 ? -6.020 -13.531 -14.330 1.00 90.31 210 ILE A CA 1
ATOM 1623 C C . ILE A 1 210 ? -5.688 -12.045 -14.466 1.00 90.31 210 ILE A C 1
ATOM 1625 O O . ILE A 1 210 ? -4.528 -11.651 -14.572 1.00 90.31 210 ILE A O 1
ATOM 1629 N N . ALA A 1 211 ? -6.723 -11.217 -14.402 1.00 93.25 211 ALA A N 1
ATOM 1630 C CA . ALA A 1 211 ? -6.625 -9.770 -14.322 1.00 93.25 211 ALA A CA 1
ATOM 1631 C C . ALA A 1 211 ? -7.507 -9.263 -13.177 1.00 93.25 211 ALA A C 1
ATOM 1633 O O . ALA A 1 211 ? -8.563 -9.826 -12.887 1.00 93.25 211 ALA A O 1
ATOM 1634 N N . TYR A 1 212 ? -7.083 -8.206 -12.485 1.00 95.62 212 TYR A N 1
ATOM 1635 C CA . TYR A 1 212 ? -7.833 -7.680 -11.343 1.00 95.62 212 TYR A CA 1
ATOM 1636 C C . TYR A 1 212 ? -7.582 -6.194 -11.106 1.00 95.62 212 TYR A C 1
ATOM 1638 O O . TYR A 1 212 ? -6.500 -5.671 -11.354 1.00 95.62 212 TYR A O 1
ATOM 1646 N N . HIS A 1 213 ? -8.559 -5.494 -10.537 1.00 96.12 213 HIS A N 1
ATOM 1647 C CA . HIS A 1 213 ? -8.318 -4.169 -9.972 1.00 96.12 213 HIS A CA 1
ATOM 1648 C C . HIS A 1 213 ? -7.577 -4.304 -8.633 1.00 96.12 213 HIS A C 1
ATOM 1650 O O . HIS A 1 213 ? -8.056 -5.005 -7.739 1.00 96.12 213 HIS A O 1
ATOM 1656 N N . LEU A 1 214 ? -6.471 -3.575 -8.447 1.00 93.19 214 LEU A N 1
ATOM 1657 C CA . LEU A 1 214 ? -5.727 -3.504 -7.175 1.00 93.19 214 LEU A CA 1
ATOM 1658 C C . LEU A 1 214 ? -6.630 -3.322 -5.926 1.00 93.19 214 LEU A C 1
ATOM 1660 O O . LEU A 1 214 ? -6.458 -4.075 -4.968 1.00 93.19 214 LEU A O 1
ATOM 1664 N N . PRO A 1 215 ? -7.637 -2.418 -5.919 1.00 94.44 215 PRO A N 1
ATOM 1665 C CA . PRO A 1 215 ? -8.576 -2.289 -4.799 1.00 94.44 215 PRO A CA 1
ATOM 1666 C C . PRO A 1 215 ? -9.454 -3.522 -4.546 1.00 94.44 215 PRO A C 1
ATOM 1668 O O . PRO A 1 215 ? -9.829 -3.767 -3.404 1.00 94.44 215 PRO A O 1
ATOM 1671 N N . CYS A 1 216 ? -9.789 -4.302 -5.580 1.00 94.81 216 CYS A N 1
ATOM 1672 C CA . CYS A 1 216 ? -10.598 -5.512 -5.410 1.00 94.81 216 CYS A CA 1
ATOM 1673 C C . CYS A 1 216 ? -9.768 -6.650 -4.812 1.00 94.81 216 CYS A C 1
ATOM 1675 O O . CYS A 1 216 ? -10.232 -7.299 -3.882 1.00 94.81 216 CYS A O 1
ATOM 1677 N N . TYR A 1 217 ? -8.519 -6.828 -5.260 1.00 95.12 217 TYR A N 1
ATOM 1678 C CA . TYR A 1 217 ? -7.625 -7.816 -4.648 1.00 95.12 217 TYR A CA 1
ATOM 1679 C C . TYR A 1 217 ? -7.304 -7.472 -3.184 1.00 95.12 217 TYR A C 1
ATOM 1681 O O . TYR A 1 217 ? -7.290 -8.357 -2.332 1.00 95.12 217 TYR A O 1
ATOM 1689 N N . ALA A 1 218 ? -7.121 -6.185 -2.864 1.00 93.19 218 ALA A N 1
ATOM 1690 C CA . ALA A 1 218 ? -6.944 -5.739 -1.481 1.00 93.19 218 ALA A CA 1
ATOM 1691 C C . ALA A 1 218 ? -8.172 -6.063 -0.606 1.00 93.19 218 ALA A C 1
ATOM 1693 O O . ALA A 1 218 ? -8.018 -6.599 0.489 1.00 93.19 218 ALA A O 1
ATOM 1694 N N . LEU A 1 219 ? -9.389 -5.806 -1.105 1.00 93.12 219 LEU A N 1
ATOM 1695 C CA . LEU A 1 219 ? -10.631 -6.159 -0.408 1.00 93.12 219 LEU A CA 1
ATOM 1696 C C . LEU A 1 219 ? -10.762 -7.678 -0.192 1.00 93.12 219 LEU A C 1
ATOM 1698 O O . LEU A 1 219 ? -11.177 -8.105 0.884 1.00 93.12 219 LEU A O 1
ATOM 1702 N N . TYR A 1 220 ? -10.367 -8.482 -1.183 1.00 94.12 220 TYR A N 1
ATOM 1703 C CA . TYR A 1 220 ? -10.393 -9.945 -1.109 1.00 94.12 220 TYR A CA 1
ATOM 1704 C C . TYR A 1 220 ? -9.429 -10.489 -0.042 1.00 94.12 220 TYR A C 1
ATOM 1706 O O . TYR A 1 220 ? -9.827 -11.272 0.819 1.00 94.12 220 TYR A O 1
ATOM 1714 N N . GLN A 1 221 ? -8.194 -9.977 0.006 1.00 92.94 221 GLN A N 1
ATOM 1715 C CA . GLN A 1 221 ? -7.243 -10.286 1.084 1.00 92.94 221 GLN A CA 1
ATOM 1716 C C . GLN A 1 221 ? -7.781 -9.888 2.470 1.00 92.94 221 GLN A C 1
ATOM 1718 O O . GLN A 1 221 ? -7.606 -10.625 3.439 1.00 92.94 221 GLN A O 1
ATOM 1723 N N . SER A 1 222 ? -8.472 -8.748 2.581 1.00 90.88 222 SER A N 1
ATOM 1724 C CA . SER A 1 222 ? -9.133 -8.319 3.823 1.00 90.88 222 SER A CA 1
ATOM 1725 C C . SER A 1 222 ? -10.367 -9.153 4.203 1.00 90.88 222 SER A C 1
ATOM 1727 O O . SER A 1 222 ? -10.797 -9.086 5.355 1.00 90.88 222 SER A O 1
ATOM 1729 N N . LYS A 1 223 ? -10.959 -9.925 3.280 1.00 88.81 223 LYS A N 1
ATOM 1730 C CA . LYS A 1 223 ? -11.970 -10.947 3.608 1.00 88.81 223 LYS A CA 1
ATOM 1731 C C . LYS A 1 223 ? -11.285 -12.147 4.271 1.00 88.81 223 LYS A C 1
ATOM 1733 O O . LYS A 1 223 ? -11.649 -12.484 5.389 1.00 88.81 223 LYS A O 1
ATOM 1738 N N . ASN A 1 224 ? -10.219 -12.671 3.655 1.00 88.38 224 ASN A N 1
ATOM 1739 C CA . ASN A 1 224 ? -9.429 -13.786 4.195 1.00 88.38 224 ASN A CA 1
ATOM 1740 C C . ASN A 1 224 ? -8.953 -13.543 5.633 1.00 88.38 224 ASN A C 1
ATOM 1742 O O . ASN A 1 224 ? -9.156 -14.389 6.494 1.00 88.38 224 ASN A O 1
ATOM 1746 N N . LYS A 1 225 ? -8.359 -12.368 5.898 1.00 85.38 225 LYS A N 1
ATOM 1747 C CA . LYS A 1 225 ? -7.832 -12.027 7.231 1.00 85.38 225 LYS A CA 1
ATOM 1748 C C . LYS A 1 225 ? -8.898 -12.087 8.329 1.00 85.38 225 LYS A C 1
ATOM 1750 O O . LYS A 1 225 ? -8.640 -12.676 9.371 1.00 85.38 225 LYS A O 1
ATOM 1755 N N . ARG A 1 226 ? -10.094 -11.549 8.064 1.00 83.25 226 ARG A N 1
ATOM 1756 C CA . ARG A 1 226 ? -11.212 -11.578 9.020 1.00 83.25 226 ARG A CA 1
ATOM 1757 C C . ARG A 1 226 ? -11.682 -13.003 9.290 1.00 83.25 226 ARG A C 1
ATOM 1759 O O . ARG A 1 226 ? -11.749 -13.388 10.447 1.00 83.25 226 ARG A O 1
ATOM 1766 N N . SER A 1 227 ? -11.868 -13.814 8.249 1.00 75.44 227 SER A N 1
ATOM 1767 C CA . SER A 1 227 ? -12.260 -15.220 8.420 1.00 75.44 227 SER A CA 1
ATOM 1768 C C . SER A 1 227 ? -11.213 -16.045 9.186 1.00 75.44 227 SER A C 1
ATOM 1770 O O . SER A 1 227 ? -11.581 -16.904 9.979 1.00 75.44 227 SER A O 1
ATOM 1772 N N . THR A 1 228 ? -9.912 -15.762 9.025 1.00 74.25 228 THR A N 1
ATOM 1773 C CA . THR A 1 228 ? -8.855 -16.411 9.830 1.00 74.25 228 THR A CA 1
ATOM 1774 C C . THR A 1 228 ? -8.758 -15.905 11.273 1.00 74.25 228 THR A C 1
ATOM 1776 O O . THR A 1 228 ? -8.235 -16.619 12.126 1.00 74.25 228 THR A O 1
ATOM 1779 N N . GLU A 1 229 ? -9.223 -14.687 11.559 1.00 68.94 229 GLU A N 1
ATOM 1780 C CA . GLU A 1 229 ? -9.272 -14.133 12.919 1.00 68.94 229 GLU A CA 1
ATOM 1781 C C . GLU A 1 229 ? -10.513 -14.635 13.668 1.00 68.94 229 GLU A C 1
ATOM 1783 O O . GLU A 1 229 ? -10.377 -15.109 14.790 1.00 68.94 229 GLU A O 1
ATOM 1788 N N . GLU A 1 230 ? -11.689 -14.656 13.032 1.00 60.38 230 GLU A N 1
ATOM 1789 C CA . GLU A 1 230 ? -12.927 -15.226 13.594 1.00 60.38 230 GLU A CA 1
ATOM 1790 C C . GLU A 1 230 ? -12.748 -16.703 13.994 1.00 60.38 230 GLU A C 1
ATOM 1792 O O . GLU A 1 230 ? -13.182 -17.111 15.070 1.00 60.38 230 GLU A O 1
ATOM 1797 N N . TYR A 1 231 ? -12.010 -17.492 13.201 1.00 54.50 231 TYR A N 1
ATOM 1798 C CA . TYR A 1 231 ? -11.716 -18.896 13.526 1.00 54.50 231 TYR A CA 1
ATOM 1799 C C . TYR A 1 231 ? -10.788 -19.079 14.745 1.00 54.50 231 TYR A C 1
ATOM 1801 O O . TYR A 1 231 ? -10.746 -20.159 15.324 1.00 54.50 231 TYR A O 1
ATOM 1809 N N . ARG A 1 232 ? -10.044 -18.044 15.166 1.00 54.47 232 ARG A N 1
ATOM 1810 C CA . ARG A 1 232 ? -9.158 -18.098 16.348 1.00 54.47 232 ARG A CA 1
ATOM 1811 C C . ARG A 1 232 ? -9.860 -17.813 17.676 1.00 54.47 232 ARG A C 1
ATOM 1813 O O . ARG A 1 232 ? -9.245 -18.023 18.713 1.00 54.47 232 ARG A O 1
ATOM 1820 N N . PHE A 1 233 ? -11.109 -17.348 17.650 1.00 52.47 233 PHE A N 1
ATOM 1821 C CA . PHE A 1 233 ? -11.916 -17.098 18.853 1.00 52.47 233 PHE A CA 1
ATOM 1822 C C . PHE A 1 233 ? -12.980 -18.183 19.106 1.00 52.47 233 PHE A C 1
ATOM 1824 O O . PHE A 1 233 ? -13.753 -18.074 20.055 1.00 52.47 233 PHE A O 1
ATOM 1831 N N . HIS A 1 234 ? -13.020 -19.226 18.268 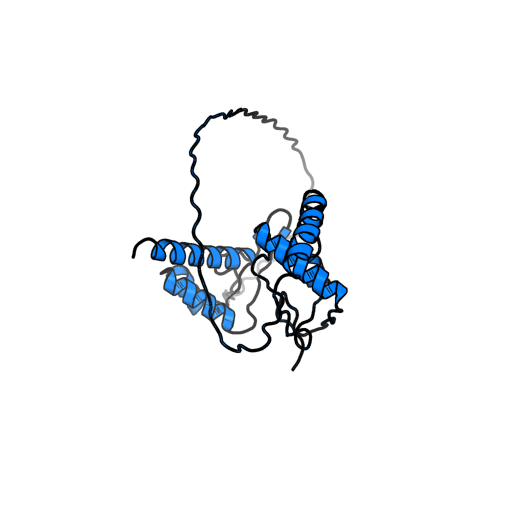1.00 50.47 234 HIS A N 1
ATOM 1832 C CA . HIS A 1 234 ? -13.982 -20.335 18.335 1.00 50.47 234 HIS A CA 1
ATOM 1833 C C . HIS A 1 234 ? -13.321 -21.723 18.474 1.00 50.47 234 HIS A C 1
ATOM 1835 O O . HIS A 1 234 ? -13.962 -22.738 18.199 1.00 50.47 234 HIS A O 1
ATOM 1841 N N . VAL A 1 235 ? -12.057 -21.760 18.915 1.00 44.22 235 VAL A N 1
ATOM 1842 C CA . VAL A 1 235 ? -11.302 -22.964 19.311 1.00 44.22 235 VAL A CA 1
ATOM 1843 C C . VAL A 1 235 ? -10.831 -22.787 20.749 1.00 44.22 235 VAL A C 1
ATOM 1845 O O . VAL A 1 235 ? -10.987 -23.755 21.520 1.00 44.22 235 VAL A O 1
#

Secondary structure (DSSP, 8-state):
---EETTT---TTPEEPPHHHHHHHHHHHHHHHHTT-TTTT----TT-TTTEEE-HHHHHHHH---GGGHHHHHHHHHHHHTTTT-----PPP-------------------------------------------------------------------TTTS-SEEEETTEEEE-B--SSTHHHHHHHHHHHHTT-HHHHHHHHHS---B-HHHHHHHHHHHHHHHHHTTS--

Foldseek 3Di:
DAAAELQPRDRPPFDADDPVLVVLLQLLLCVCLVVVHPNVVRHDPPVPSVRYTHDPVRSCVRNDDDPVCVVVSVVSVVVVVVPVPPDDPDDDDDDDDDDDDDDDDDDDDDDDDDDDDDDDDDDDDDDDDDDDDDDDDDDDDDDDDDDDDDPPPCPPPAAALQPRHQWDDDPPDIFGKDADDDCPVLVVQCVLCVLVVPVSSVVCSVPHRHIHTPVRVVVSVVVSVVSVVVVVVVD

Organism: Cotesia glomerata (NCBI:txid32391)

Sequence (235 aa):
MAKKCFLCDSDDGIIDFDDETFKNCALKLAFRKKKNFKYNFVELPSVSLQFVGYHTTCYKKVTVLNKKYNEEFLKFIAEYTHTDVSTTEEEPQQLNPSVDSCATVAEDETSNVEDLPQTSGGFDKEQSTSTASTSTATTSTASTSTATTSTASTSSTIICLFCDHSQKRCGKKLVNLTFPKGDKVPLQIKNIAENLSDSEILSKLQHQTIAYHLPCYALYQSKNKRSTEEYRFHV